Protein AF-A0A7T4YCF2-F1 (afdb_monomer_lite)

pLDDT: mean 72.63, std 17.34, range [29.17, 92.94]

Radius of gyration: 25.65 Å; chains: 1; bounding box: 53×77×87 Å

Foldseek 3Di:
DDDDDDDDDDDPPPPPPPQFDPVLVVLLVCCLQQVLQLDDLVPDPPPPDPVCSPVVVDPSVVSVVSCVVVCVNPDVVLSVLLSVLSRDPPHDVLSCLSSDGPLRNLLQLLLLLVLQCLVQLPFQCVVVVVVDDDPVCVVCVVVGRLRNVLLLVLVVVSPPCSNVCSNPPRDRDVVRDDDCVVCSVPVPCNNVNSSVNSVVVSVVVVVPDDPSDPDPPPDPPDDDD

Sequence (225 aa):
MVALAAPGRPHGLHASSHVPSLALARAVADFAQRPLAHQHPSWLPREWPLPLRKADRFGPAAAQVLAGPLALGGDEPARARLLQALLDGRGDPLARLVLLDRSALRLLAVWCGMAVHKPGFASERSRLAQQLDGRLGALAQPLIGTVPYRLRRAARRFDPQAVAFILKRVPDLPDLPMNLDPIRARPSSAARVMAERGYRLLCGLVQTLPPAASGTAQGDAHPRC

Structure (mmCIF, N/CA/C/O backbone):
data_AF-A0A7T4YCF2-F1
#
_entry.id   AF-A0A7T4YCF2-F1
#
loop_
_atom_site.group_PDB
_atom_site.id
_atom_site.type_symbol
_atom_site.label_atom_id
_atom_site.label_alt_id
_atom_site.label_comp_id
_atom_site.label_asym_id
_atom_site.label_entity_id
_atom_site.label_seq_id
_atom_site.pdbx_PDB_ins_code
_atom_site.Cartn_x
_atom_site.Cartn_y
_atom_site.Cartn_z
_atom_site.occupancy
_atom_site.B_iso_or_equiv
_atom_site.auth_seq_id
_atom_site.auth_comp_id
_atom_site.auth_asym_id
_atom_site.auth_atom_id
_atom_site.pdbx_PDB_model_num
ATOM 1 N N . MET A 1 1 ? 31.507 55.014 29.263 1.00 36.75 1 MET A N 1
ATOM 2 C CA . MET A 1 1 ? 30.089 54.743 28.948 1.00 36.75 1 MET A CA 1
ATOM 3 C C . MET A 1 1 ? 29.996 53.292 28.487 1.00 36.75 1 MET A C 1
ATOM 5 O O . MET A 1 1 ? 30.238 53.008 27.325 1.00 36.75 1 MET A O 1
ATOM 9 N N . VAL A 1 2 ? 29.810 52.370 29.434 1.00 30.61 2 VAL A N 1
ATOM 10 C CA . VAL A 1 2 ? 29.789 50.914 29.209 1.00 30.61 2 VAL A CA 1
ATOM 11 C C . VAL A 1 2 ? 28.384 50.446 29.569 1.00 30.61 2 VAL A C 1
ATOM 13 O O . VAL A 1 2 ? 27.961 50.633 30.707 1.00 30.61 2 VAL A O 1
ATOM 16 N N . ALA A 1 3 ? 27.646 49.910 28.597 1.00 32.81 3 ALA A N 1
ATOM 17 C CA . ALA A 1 3 ? 26.313 49.360 28.810 1.00 32.81 3 ALA A CA 1
ATOM 18 C C . ALA A 1 3 ? 26.420 47.849 29.051 1.00 32.81 3 ALA A C 1
ATOM 20 O O . ALA A 1 3 ? 26.926 47.106 28.212 1.00 32.81 3 ALA A O 1
ATOM 21 N N . LEU A 1 4 ? 25.959 47.422 30.226 1.00 34.47 4 LEU A N 1
ATOM 22 C CA . LEU A 1 4 ? 25.853 46.031 30.650 1.00 34.47 4 LEU A CA 1
ATOM 23 C C . LEU A 1 4 ? 24.728 45.342 29.855 1.00 34.47 4 LEU A C 1
ATOM 25 O O . LEU A 1 4 ? 23.578 45.777 29.905 1.00 34.47 4 LEU A O 1
ATOM 29 N N . ALA A 1 5 ? 25.048 44.264 29.141 1.00 34.94 5 ALA A N 1
ATOM 30 C CA . ALA A 1 5 ? 24.060 43.401 28.505 1.00 34.94 5 ALA A CA 1
ATOM 31 C C . ALA A 1 5 ? 23.403 42.493 29.559 1.00 34.94 5 ALA A C 1
ATOM 33 O O . ALA A 1 5 ? 24.081 41.718 30.233 1.00 34.94 5 ALA A O 1
ATOM 34 N N . ALA A 1 6 ? 22.080 42.580 29.695 1.00 36.00 6 ALA A N 1
ATOM 35 C CA . ALA A 1 6 ? 21.295 41.624 30.468 1.00 36.00 6 ALA A CA 1
ATOM 36 C C . ALA A 1 6 ? 21.101 40.330 29.648 1.00 36.00 6 ALA A C 1
ATOM 38 O O . ALA A 1 6 ? 20.706 40.417 28.482 1.00 36.00 6 ALA A O 1
ATOM 39 N N . PRO A 1 7 ? 21.336 39.130 30.210 1.00 43.22 7 PRO A N 1
ATOM 40 C CA . PRO A 1 7 ? 21.029 37.886 29.518 1.00 43.22 7 PRO A CA 1
ATOM 41 C C . PRO A 1 7 ? 19.509 37.683 29.450 1.00 43.22 7 PRO A C 1
ATOM 43 O O . PRO A 1 7 ? 18.815 37.621 30.467 1.00 43.22 7 PRO A O 1
ATOM 46 N N . GLY A 1 8 ? 18.998 37.598 28.221 1.00 36.81 8 GLY A N 1
ATOM 47 C CA . GLY A 1 8 ? 17.606 37.282 27.925 1.00 36.81 8 GLY A CA 1
ATOM 48 C C . GLY A 1 8 ? 17.194 35.939 28.529 1.00 36.81 8 GLY A C 1
ATOM 49 O O . GLY A 1 8 ? 17.913 34.945 28.441 1.00 36.81 8 GLY A O 1
ATOM 50 N N . ARG A 1 9 ? 16.018 35.930 29.160 1.00 36.56 9 ARG A N 1
ATOM 51 C CA . ARG A 1 9 ? 15.354 34.729 29.679 1.00 36.56 9 ARG A CA 1
ATOM 52 C C . ARG A 1 9 ? 15.175 33.686 28.564 1.00 36.56 9 ARG A C 1
ATOM 54 O O . ARG A 1 9 ? 14.845 34.071 27.442 1.00 36.56 9 ARG A O 1
ATOM 61 N N . PRO A 1 10 ? 15.308 32.381 28.859 1.00 43.59 10 PRO A N 1
ATOM 62 C CA . PRO A 1 10 ? 15.037 31.336 27.882 1.00 43.59 10 PRO A CA 1
ATOM 63 C C . PRO A 1 10 ? 13.558 31.373 27.489 1.00 43.59 10 PRO A C 1
ATOM 65 O O . PRO A 1 10 ? 12.672 31.330 28.346 1.00 43.59 10 PRO A O 1
ATOM 68 N N . HIS A 1 11 ? 13.294 31.468 26.186 1.00 38.78 11 HIS A N 1
ATOM 69 C CA . HIS A 1 11 ? 11.962 31.286 25.629 1.00 38.78 11 HIS A CA 1
ATOM 70 C C . HIS A 1 11 ? 11.449 29.905 26.037 1.00 38.78 11 HIS A C 1
ATOM 72 O O . HIS A 1 11 ? 11.982 28.880 25.613 1.00 38.78 11 HIS A O 1
ATOM 78 N N . GLY A 1 12 ? 10.425 29.892 26.891 1.00 37.69 12 GLY A N 1
ATOM 79 C CA . GLY A 1 12 ? 9.673 28.689 27.191 1.00 37.69 12 GLY A CA 1
ATOM 80 C C . GLY A 1 12 ? 9.183 28.083 25.882 1.00 37.69 12 GLY A C 1
ATOM 81 O O . GLY A 1 12 ? 8.486 28.735 25.105 1.00 37.69 12 GLY A O 1
ATOM 82 N N . LEU A 1 13 ? 9.578 26.837 25.639 1.00 38.78 13 LEU A N 1
ATOM 83 C CA . LEU A 1 13 ? 8.962 25.971 24.649 1.00 38.78 13 LEU A CA 1
ATOM 84 C C . LEU A 1 13 ? 7.489 25.840 25.039 1.00 38.78 13 LEU A C 1
ATOM 86 O O . LEU A 1 13 ? 7.125 25.004 25.864 1.00 38.78 13 LEU A O 1
ATOM 90 N N . HIS A 1 14 ? 6.634 26.697 24.483 1.00 39.62 14 HIS A N 1
ATOM 91 C CA . HIS A 1 14 ? 5.204 26.457 24.493 1.00 39.62 14 HIS A CA 1
ATOM 92 C C . HIS A 1 14 ? 4.986 25.144 23.748 1.00 39.62 14 HIS A C 1
ATOM 94 O O . HIS A 1 14 ? 5.031 25.103 22.518 1.00 39.62 14 HIS A O 1
ATOM 100 N N . ALA A 1 15 ? 4.797 24.063 24.507 1.00 44.00 15 ALA A N 1
ATOM 101 C CA . ALA A 1 15 ? 4.286 22.804 24.005 1.00 44.00 15 ALA A CA 1
ATOM 102 C C . ALA A 1 15 ? 2.932 23.108 23.365 1.00 44.00 15 ALA A C 1
ATOM 104 O O . ALA A 1 15 ? 1.912 23.218 24.044 1.00 44.00 15 ALA A O 1
ATOM 105 N N . SER A 1 16 ? 2.944 23.347 22.058 1.00 47.97 16 SER A N 1
ATOM 106 C CA . SER A 1 16 ? 1.742 23.616 21.292 1.00 47.97 16 SER A CA 1
ATOM 107 C C . SER A 1 16 ? 0.891 22.360 21.414 1.00 47.97 16 SER A C 1
ATOM 109 O O . SER A 1 16 ? 1.311 21.278 20.996 1.00 47.97 16 SER A O 1
ATOM 111 N N . SER A 1 17 ? -0.275 22.476 22.041 1.00 51.06 17 SER A N 1
ATOM 112 C CA . SER A 1 17 ? -1.307 21.451 21.998 1.00 51.06 17 SER A CA 1
ATOM 113 C C . SER A 1 17 ? -1.756 21.336 20.544 1.00 51.06 17 SER A C 1
ATOM 115 O O . SER A 1 17 ? -2.644 22.046 20.082 1.00 51.06 17 SER A O 1
ATOM 117 N N . HIS A 1 18 ? -1.068 20.498 19.771 1.00 64.38 18 HIS A N 1
ATOM 118 C CA . HIS A 1 18 ? -1.409 20.292 18.376 1.00 64.38 18 HIS A CA 1
ATOM 119 C C . HIS A 1 18 ? -2.723 19.514 18.334 1.00 64.38 18 HIS A C 1
ATOM 121 O O . HIS A 1 18 ? -2.739 18.287 18.421 1.00 64.38 18 HIS A O 1
ATOM 127 N N . VAL A 1 19 ? -3.839 20.230 18.219 1.00 70.00 19 VAL A N 1
ATOM 128 C CA . VAL A 1 19 ? -5.142 19.617 17.964 1.00 70.00 19 VAL A CA 1
ATOM 129 C C . VAL A 1 19 ? -5.024 18.838 16.646 1.00 70.00 19 VAL A C 1
ATOM 131 O O . VAL A 1 19 ? -4.576 19.406 15.644 1.00 70.00 19 VAL A O 1
ATOM 134 N N . PRO A 1 20 ? -5.331 17.529 16.618 1.00 76.62 20 PRO A N 1
ATOM 135 C CA . PRO A 1 20 ? -5.254 16.752 15.388 1.00 76.62 20 PRO A CA 1
ATOM 136 C C . PRO A 1 20 ? -6.246 17.309 14.364 1.00 76.62 20 PRO A C 1
ATOM 138 O O . PRO A 1 20 ? -7.310 17.819 14.718 1.00 76.62 20 PRO A O 1
ATOM 141 N N . SER A 1 21 ? -5.919 17.203 13.074 1.00 85.75 21 SER A N 1
ATOM 142 C CA . SER A 1 21 ? -6.862 17.609 12.033 1.00 85.75 21 SER A CA 1
ATOM 143 C C . SER A 1 21 ? -8.152 16.788 12.139 1.00 85.75 21 SER A C 1
ATOM 145 O O . SER A 1 21 ? -8.128 15.610 12.501 1.00 85.75 21 SER A O 1
ATOM 147 N N . LEU A 1 22 ? -9.292 17.382 11.776 1.00 88.38 22 LEU A N 1
ATOM 148 C CA . LEU A 1 22 ? -10.580 16.681 11.797 1.00 88.38 22 LEU A CA 1
ATOM 149 C C . LEU A 1 22 ? -10.557 15.401 10.945 1.00 88.38 22 LEU A C 1
ATOM 151 O O . LEU A 1 22 ? -11.176 14.403 11.305 1.00 88.38 22 LEU A O 1
ATOM 155 N N . ALA A 1 23 ? -9.824 15.416 9.828 1.00 87.19 23 ALA A N 1
ATOM 156 C CA . ALA A 1 23 ? -9.639 14.245 8.978 1.00 87.19 23 ALA A CA 1
ATOM 157 C C . ALA A 1 23 ? -8.897 13.115 9.712 1.00 87.19 23 ALA A C 1
ATOM 159 O O . ALA A 1 23 ? -9.335 11.968 9.658 1.00 87.19 23 ALA A O 1
ATOM 160 N N . LEU A 1 24 ? -7.825 13.441 10.445 1.00 86.88 24 LEU A N 1
ATOM 161 C CA . LEU A 1 24 ? -7.086 12.467 11.248 1.00 86.88 24 LEU A CA 1
ATOM 162 C C . LEU A 1 24 ? -7.949 11.921 12.390 1.00 86.88 24 LEU A C 1
ATOM 164 O O . LEU A 1 24 ? -8.024 10.709 12.567 1.00 86.88 24 LEU A O 1
ATOM 168 N N . ALA A 1 25 ? -8.645 12.794 13.122 1.00 88.19 25 ALA A N 1
ATOM 169 C CA . ALA A 1 25 ? -9.531 12.382 14.209 1.00 88.19 25 ALA A CA 1
ATOM 170 C C . ALA A 1 25 ? -10.635 11.430 13.716 1.00 88.19 25 ALA A C 1
ATOM 172 O O . ALA A 1 25 ? -10.900 10.410 14.350 1.00 88.19 25 ALA A O 1
ATOM 173 N N . ARG A 1 26 ? -11.229 11.717 12.549 1.00 88.81 26 ARG A N 1
ATOM 174 C CA . ARG A 1 26 ? -12.212 10.834 11.903 1.00 88.81 26 ARG A CA 1
ATOM 175 C C . ARG A 1 26 ? -11.612 9.484 11.516 1.00 88.81 26 ARG A C 1
ATOM 177 O O . ARG A 1 26 ? -12.244 8.470 11.780 1.00 88.81 26 ARG A O 1
ATOM 184 N N . ALA A 1 27 ? -10.411 9.458 10.939 1.00 87.50 27 ALA A N 1
ATOM 185 C CA . ALA A 1 27 ? -9.746 8.208 10.569 1.00 87.50 27 ALA A CA 1
ATOM 186 C C . ALA A 1 27 ? -9.420 7.337 11.796 1.00 87.50 27 ALA A C 1
ATOM 188 O O . ALA A 1 27 ? -9.640 6.129 11.771 1.00 87.50 27 ALA A O 1
ATOM 189 N N . VAL A 1 28 ? -8.955 7.945 12.894 1.00 88.56 28 VAL A N 1
ATOM 190 C CA . VAL A 1 28 ? -8.678 7.226 14.151 1.00 88.56 28 VAL A CA 1
ATOM 191 C C . VAL A 1 28 ? -9.963 6.698 14.788 1.00 88.56 28 VAL A C 1
ATOM 193 O O . VAL A 1 28 ? -10.002 5.544 15.214 1.00 88.56 28 VAL A O 1
ATOM 196 N N . ALA A 1 29 ? -11.023 7.510 14.831 1.00 86.94 29 ALA A N 1
ATOM 197 C CA . ALA A 1 29 ? -12.322 7.072 15.336 1.00 86.94 29 ALA A CA 1
ATOM 198 C C . ALA A 1 29 ? -12.882 5.910 14.504 1.00 86.94 29 ALA A C 1
ATOM 200 O O . ALA A 1 29 ? -13.400 4.943 15.060 1.00 86.94 29 ALA A O 1
ATOM 201 N N . ASP A 1 30 ? -12.723 5.974 13.183 1.00 85.31 30 ASP A N 1
ATOM 202 C CA . ASP A 1 30 ? -13.154 4.911 12.285 1.00 85.31 30 ASP A CA 1
ATOM 203 C C . ASP A 1 30 ? -12.397 3.599 12.516 1.00 85.31 30 ASP A C 1
ATOM 205 O O . ASP A 1 30 ? -13.004 2.533 12.637 1.00 85.31 30 ASP A O 1
ATOM 209 N N . PHE A 1 31 ? -11.071 3.686 12.637 1.00 82.06 31 PHE A N 1
ATOM 210 C CA . PHE A 1 31 ? -10.219 2.549 12.966 1.00 82.06 31 PHE A CA 1
ATOM 211 C C . PHE A 1 31 ? -10.615 1.906 14.303 1.00 82.06 31 PHE A C 1
ATOM 213 O O . PHE A 1 31 ? -10.737 0.683 14.384 1.00 82.06 31 PHE A O 1
ATOM 220 N N . ALA A 1 32 ? -10.890 2.722 15.328 1.00 80.62 32 ALA A N 1
ATOM 221 C CA . ALA A 1 32 ? -11.320 2.245 16.641 1.00 80.62 32 ALA A CA 1
ATOM 222 C C . ALA A 1 32 ? -12.673 1.515 16.598 1.00 80.62 32 ALA A C 1
ATOM 224 O O . ALA A 1 32 ? -12.869 0.528 17.306 1.00 80.62 32 ALA A O 1
ATOM 225 N N . GLN A 1 33 ? -13.610 1.992 15.775 1.00 78.19 33 GLN A N 1
ATOM 226 C CA . GLN A 1 33 ? -14.967 1.446 15.696 1.00 78.19 33 GLN A CA 1
ATOM 227 C C . GLN A 1 33 ? -15.078 0.232 14.766 1.00 78.19 33 GLN A C 1
ATOM 229 O O . GLN A 1 33 ? -15.953 -0.615 14.964 1.00 78.19 33 GLN A O 1
ATOM 234 N N . ARG A 1 34 ? -14.230 0.147 13.733 1.00 76.38 34 ARG A N 1
ATOM 235 C CA . ARG A 1 34 ? -14.323 -0.864 12.666 1.00 76.38 34 ARG A CA 1
ATOM 236 C C . ARG A 1 34 ? -12.971 -1.536 12.382 1.00 76.38 34 ARG A C 1
ATOM 238 O O . ARG A 1 34 ? -12.532 -1.542 11.232 1.00 76.38 34 ARG A O 1
ATOM 245 N N . PRO A 1 35 ? -12.317 -2.173 13.373 1.00 72.38 35 PRO A N 1
ATOM 246 C CA . PRO A 1 35 ? -10.966 -2.723 13.206 1.00 72.38 35 PRO A CA 1
ATOM 247 C C . PRO A 1 35 ? -10.869 -3.780 12.094 1.00 72.38 35 PRO A C 1
ATOM 249 O O . PRO A 1 35 ? -9.852 -3.882 11.411 1.00 72.38 35 PRO A O 1
ATOM 252 N N . LEU A 1 36 ? -11.945 -4.536 11.851 1.00 73.38 36 LEU A N 1
ATOM 253 C CA . LEU A 1 36 ? -11.979 -5.546 10.792 1.00 73.38 36 LEU A CA 1
ATOM 254 C C . LEU A 1 36 ? -12.003 -4.972 9.373 1.00 73.38 36 LEU A C 1
ATOM 256 O O . LEU A 1 36 ? -11.517 -5.636 8.460 1.00 73.38 36 LEU A O 1
ATOM 260 N N . ALA A 1 37 ? -12.536 -3.762 9.180 1.00 74.25 37 ALA A N 1
ATOM 261 C CA . ALA A 1 37 ? -12.552 -3.111 7.867 1.00 74.25 37 ALA A CA 1
ATOM 262 C C . ALA A 1 37 ? -11.127 -2.768 7.392 1.00 74.25 37 ALA A C 1
ATOM 264 O O . ALA A 1 37 ? -10.847 -2.700 6.194 1.00 74.25 37 ALA A O 1
ATOM 265 N N . HIS A 1 38 ? -10.209 -2.604 8.346 1.00 70.94 38 HIS A N 1
ATOM 266 C CA . HIS A 1 38 ? -8.805 -2.277 8.108 1.00 70.94 38 HIS A CA 1
ATOM 267 C C . HIS A 1 38 ? -7.903 -3.523 8.062 1.00 70.94 38 HIS A C 1
ATOM 269 O O . HIS A 1 38 ? -6.721 -3.428 7.733 1.00 70.94 38 HIS A O 1
ATOM 275 N N . GLN A 1 39 ? -8.438 -4.720 8.337 1.00 72.06 39 GLN A N 1
ATOM 276 C CA . GLN A 1 39 ? -7.656 -5.955 8.368 1.00 72.06 39 GLN A CA 1
ATOM 277 C C . GLN A 1 39 ? -7.547 -6.609 6.982 1.00 72.06 39 GLN A C 1
ATOM 279 O O . GLN A 1 39 ? -8.536 -6.854 6.287 1.00 72.06 39 GLN A O 1
ATOM 284 N N . HIS A 1 40 ? -6.329 -6.976 6.570 1.00 69.31 40 HIS A N 1
ATOM 285 C CA . HIS A 1 40 ? -6.147 -7.711 5.321 1.00 69.31 40 HIS A CA 1
ATOM 286 C C . HIS A 1 40 ? -6.541 -9.199 5.480 1.00 69.31 40 HIS A C 1
ATOM 288 O O . HIS A 1 40 ? -6.060 -9.856 6.402 1.00 69.31 40 HIS A O 1
ATOM 294 N N . PRO A 1 41 ? -7.309 -9.809 4.549 1.00 68.00 41 PRO A N 1
ATOM 295 C CA . PRO A 1 41 ? -7.762 -11.204 4.676 1.00 68.00 41 PRO A CA 1
ATOM 296 C C . PRO A 1 41 ? -6.660 -12.272 4.747 1.00 68.00 41 PRO A C 1
ATOM 298 O O . PRO A 1 41 ? -6.938 -13.416 5.109 1.00 68.00 41 PRO A O 1
ATOM 301 N N . SER A 1 42 ? -5.427 -11.932 4.354 1.00 64.25 42 SER A N 1
ATOM 302 C CA . SER A 1 42 ? -4.261 -12.821 4.466 1.00 64.25 42 SER A CA 1
ATOM 303 C C . SER A 1 42 ? -3.602 -12.793 5.846 1.00 64.25 42 SER A C 1
ATOM 305 O O . SER A 1 42 ? -2.696 -13.582 6.076 1.00 64.25 42 SER A O 1
ATOM 307 N N . TRP A 1 43 ? -4.002 -11.868 6.722 1.00 67.25 43 TRP A N 1
ATOM 308 C CA . TRP A 1 43 ? -3.543 -11.792 8.114 1.00 67.25 43 TRP A CA 1
ATOM 309 C C . TRP A 1 43 ? -4.466 -12.554 9.067 1.00 67.25 43 TRP A C 1
ATOM 311 O O . TRP A 1 43 ? -4.141 -12.722 10.235 1.00 67.25 43 TRP A O 1
ATOM 321 N N . LEU A 1 44 ? -5.607 -13.031 8.565 1.00 75.50 44 LEU A N 1
ATOM 322 C CA . LEU A 1 44 ? -6.465 -13.947 9.299 1.00 75.50 44 LEU A CA 1
ATOM 323 C C . LEU A 1 44 ? -5.801 -15.328 9.382 1.00 75.50 44 LEU A C 1
ATOM 325 O O . LEU A 1 44 ? -5.202 -15.754 8.381 1.00 75.50 44 LEU A O 1
ATOM 329 N N . PRO A 1 45 ? -5.965 -16.050 10.508 1.00 78.44 45 PRO A N 1
ATOM 330 C CA . PRO A 1 45 ? -5.468 -17.413 10.660 1.00 78.44 45 PRO A CA 1
ATOM 331 C C . PRO A 1 45 ? -5.859 -18.303 9.478 1.00 78.44 45 PRO A C 1
ATOM 333 O O . PRO A 1 45 ? -6.878 -18.080 8.810 1.00 78.44 45 PRO A O 1
ATOM 336 N N . ARG A 1 46 ? -5.047 -19.311 9.162 1.00 78.69 46 ARG A N 1
ATOM 337 C CA . ARG A 1 46 ? -5.263 -20.147 7.967 1.00 78.69 46 ARG A CA 1
ATOM 338 C C . ARG A 1 46 ? -6.584 -20.921 8.054 1.00 78.69 46 ARG A C 1
ATOM 340 O O . ARG A 1 46 ? -7.271 -21.078 7.049 1.00 78.69 46 ARG A O 1
ATOM 347 N N . GLU A 1 47 ? -6.956 -21.305 9.261 1.00 83.56 47 GLU A N 1
ATOM 348 C CA . GLU A 1 47 ? -8.186 -21.972 9.669 1.00 83.56 47 GLU A CA 1
ATOM 349 C C . GLU A 1 47 ? -9.412 -21.044 9.716 1.00 83.56 47 GLU A C 1
ATOM 351 O O . GLU A 1 47 ? -10.537 -21.526 9.837 1.00 83.56 47 GLU A O 1
ATOM 356 N N . TRP A 1 48 ? -9.235 -19.723 9.572 1.00 81.38 48 TRP A N 1
ATOM 357 C CA . TRP A 1 48 ? -10.352 -18.782 9.644 1.00 81.38 48 TRP A CA 1
ATOM 358 C C . TRP A 1 48 ? -11.382 -19.044 8.529 1.00 81.38 48 TRP A C 1
ATOM 360 O O . TRP A 1 48 ? -10.995 -19.043 7.344 1.00 81.38 48 TRP A O 1
ATOM 370 N N . PRO A 1 49 ? -12.683 -19.208 8.857 1.00 84.19 49 PRO A N 1
ATOM 371 C CA . PRO A 1 49 ? -13.700 -19.600 7.887 1.00 84.19 49 PRO A CA 1
ATOM 372 C C . PRO A 1 49 ? -13.782 -18.638 6.700 1.00 84.19 49 PRO A C 1
ATOM 374 O O . PRO A 1 49 ? -13.957 -17.430 6.869 1.00 84.19 49 PRO A O 1
ATOM 377 N N . LEU A 1 50 ? -13.707 -19.175 5.476 1.00 81.38 50 LEU A N 1
ATOM 378 C CA . LEU A 1 50 ? -13.758 -18.385 4.236 1.00 81.38 50 LEU A CA 1
ATOM 379 C C . LEU A 1 50 ? -14.954 -17.412 4.172 1.00 81.38 50 LEU A C 1
ATOM 381 O O . LEU A 1 50 ? -14.732 -16.256 3.797 1.00 81.38 50 LEU A O 1
ATOM 385 N N . PRO A 1 51 ? -16.188 -17.793 4.575 1.00 80.94 51 PRO A N 1
ATOM 386 C CA . PRO A 1 51 ? -17.326 -16.874 4.555 1.00 80.94 51 PRO A CA 1
ATOM 387 C C . PRO A 1 51 ? -17.174 -15.676 5.501 1.00 80.94 51 PRO A C 1
ATOM 389 O O . PRO A 1 51 ? -17.777 -14.634 5.236 1.00 80.94 51 PRO A O 1
ATOM 392 N N . LEU A 1 52 ? -16.372 -15.827 6.564 1.00 77.50 52 LEU A N 1
ATOM 393 C CA . LEU A 1 52 ? -16.119 -14.827 7.606 1.00 77.50 52 LEU A CA 1
ATOM 394 C C . LEU A 1 52 ? -14.884 -13.955 7.323 1.00 77.50 52 LEU A C 1
ATOM 396 O O . LEU A 1 52 ? -14.637 -12.999 8.049 1.00 77.50 52 LEU A O 1
ATOM 400 N N . ARG A 1 53 ? -14.107 -14.238 6.265 1.00 77.94 53 ARG A N 1
ATOM 401 C CA . ARG A 1 53 ? -12.922 -13.434 5.889 1.00 77.94 53 ARG A CA 1
ATOM 402 C C . ARG A 1 53 ? -13.253 -12.076 5.267 1.00 77.94 53 ARG A C 1
ATOM 404 O O . ARG A 1 53 ? -12.367 -11.241 5.118 1.00 77.94 53 ARG A O 1
ATOM 411 N N . LYS A 1 54 ? -14.501 -11.867 4.843 1.00 74.75 54 LYS A N 1
ATOM 412 C CA . LYS A 1 54 ? -14.989 -10.594 4.296 1.00 74.75 54 LYS A CA 1
ATOM 413 C C . LYS A 1 54 ? -15.847 -9.901 5.347 1.00 74.75 54 LYS A C 1
ATOM 415 O O . LYS A 1 54 ? -17.063 -9.939 5.226 1.00 74.75 54 LYS A O 1
ATOM 420 N N . ALA A 1 55 ? -15.231 -9.327 6.377 1.00 67.19 55 ALA A N 1
ATOM 421 C CA . ALA A 1 55 ? -15.960 -8.732 7.498 1.00 67.19 55 ALA A CA 1
ATOM 422 C C . ALA A 1 55 ? -16.965 -7.648 7.065 1.00 67.19 55 ALA A C 1
ATOM 424 O O . ALA A 1 55 ? -18.054 -7.587 7.620 1.00 67.19 55 ALA A O 1
ATOM 425 N N . ASP A 1 56 ? -16.655 -6.896 6.003 1.00 69.06 56 ASP A N 1
ATOM 426 C CA . ASP A 1 56 ? -17.494 -5.819 5.448 1.00 69.06 56 ASP A CA 1
ATOM 427 C C . ASP A 1 56 ? -18.896 -6.264 5.006 1.00 69.06 56 ASP A C 1
ATOM 429 O O . ASP A 1 56 ? -19.797 -5.441 4.861 1.00 69.06 56 ASP A O 1
ATOM 433 N N . ARG A 1 57 ? -19.104 -7.567 4.763 1.00 75.00 57 ARG A N 1
ATOM 434 C CA . ARG A 1 57 ? -20.435 -8.097 4.418 1.00 75.00 57 ARG A CA 1
ATOM 435 C C . ARG A 1 57 ? -21.379 -8.129 5.617 1.00 75.00 57 ARG A C 1
ATOM 437 O O . ARG A 1 57 ? -22.576 -8.343 5.445 1.00 75.00 57 ARG A O 1
ATOM 444 N N . PHE A 1 58 ? -20.821 -8.048 6.817 1.00 70.38 58 PHE A N 1
ATOM 445 C CA . PHE A 1 58 ? -21.552 -8.110 8.060 1.00 70.38 58 PHE A CA 1
ATOM 446 C C . PHE A 1 58 ? -21.669 -6.688 8.606 1.00 70.38 58 PHE A C 1
ATOM 448 O O . PHE A 1 58 ? -20.709 -5.922 8.588 1.00 70.38 58 PHE A O 1
ATOM 455 N N . GLY A 1 59 ? -22.863 -6.314 9.066 1.00 74.06 59 GLY A N 1
ATOM 456 C CA . GLY A 1 59 ? -23.080 -5.001 9.670 1.00 74.06 59 GLY A CA 1
ATOM 457 C C . GLY A 1 59 ? -22.187 -4.761 10.902 1.00 74.06 59 GLY A C 1
ATOM 458 O O . GLY A 1 59 ? -21.575 -5.697 11.427 1.00 74.06 59 GLY A O 1
ATOM 459 N N . PRO A 1 60 ? -22.147 -3.523 11.422 1.00 71.44 60 PRO A N 1
ATOM 460 C CA . PRO A 1 60 ? -21.231 -3.119 12.495 1.00 71.44 60 PRO A CA 1
ATOM 461 C C . PRO A 1 60 ? -21.328 -3.985 13.762 1.00 71.44 60 PRO A C 1
ATOM 463 O O . PRO A 1 60 ? -20.309 -4.267 14.387 1.00 71.44 60 PRO A O 1
ATOM 466 N N . ALA A 1 61 ? -22.521 -4.481 14.107 1.00 73.19 61 ALA A N 1
ATOM 467 C CA . ALA A 1 61 ? -22.714 -5.371 15.253 1.00 73.19 61 ALA A CA 1
ATOM 468 C C . ALA A 1 61 ? -21.977 -6.715 15.093 1.00 73.19 61 ALA A C 1
ATOM 470 O O . ALA A 1 61 ? -21.304 -7.186 16.005 1.00 73.19 61 ALA A O 1
ATOM 471 N N . ALA A 1 62 ? -22.050 -7.321 13.909 1.00 72.94 62 ALA A N 1
ATOM 472 C CA . ALA A 1 62 ? -21.383 -8.587 13.631 1.00 72.94 62 ALA A CA 1
ATOM 473 C C . ALA A 1 62 ? -19.861 -8.418 13.480 1.00 72.94 62 ALA A C 1
ATOM 475 O O . ALA A 1 62 ? -19.106 -9.323 13.832 1.00 72.94 62 ALA A O 1
ATOM 476 N N . ALA A 1 63 ? -19.395 -7.245 13.039 1.00 70.00 63 ALA A N 1
ATOM 477 C CA . ALA A 1 63 ? -17.973 -6.923 13.035 1.00 70.00 63 ALA A CA 1
ATOM 478 C C . ALA A 1 63 ? -17.376 -6.890 14.458 1.00 70.00 63 ALA A C 1
ATOM 480 O O . ALA A 1 63 ? -16.272 -7.386 14.666 1.00 70.00 63 ALA A O 1
ATOM 481 N N . GLN A 1 64 ? -18.106 -6.383 15.458 1.00 70.69 64 GLN A N 1
ATOM 482 C CA . GLN A 1 64 ? -17.638 -6.410 16.853 1.00 70.69 64 GLN A CA 1
ATOM 483 C C . GLN A 1 64 ? -17.504 -7.841 17.389 1.00 70.69 64 GLN A C 1
ATOM 485 O O . GLN A 1 64 ? -16.494 -8.175 18.006 1.00 70.69 64 GLN A O 1
ATOM 490 N N . VAL A 1 65 ? -18.474 -8.709 17.087 1.00 75.62 65 VAL A N 1
ATOM 491 C CA . VAL A 1 65 ? -18.422 -10.130 17.474 1.00 75.62 65 VAL A CA 1
ATOM 492 C C . VAL A 1 65 ? -17.222 -10.834 16.834 1.00 75.62 65 VAL A C 1
ATOM 494 O O . VAL A 1 65 ? -16.511 -11.576 17.505 1.00 75.62 65 VAL A O 1
ATOM 497 N N . LEU A 1 66 ? -16.957 -10.574 15.551 1.00 75.44 66 LEU A N 1
ATOM 498 C CA . LEU A 1 66 ? -15.830 -11.169 14.825 1.00 75.44 66 LEU A CA 1
ATOM 499 C C . LEU A 1 66 ? -14.460 -10.625 15.273 1.00 75.44 66 LEU A C 1
ATOM 501 O O . LEU A 1 66 ? -13.454 -11.314 15.108 1.00 75.44 66 LEU A O 1
ATOM 505 N N . ALA A 1 67 ? -14.401 -9.422 15.853 1.00 72.69 67 ALA A N 1
ATOM 506 C CA . ALA A 1 67 ? -13.162 -8.833 16.364 1.00 72.69 67 ALA A CA 1
ATOM 507 C C . ALA A 1 67 ? -12.667 -9.506 17.658 1.00 72.69 67 ALA A C 1
ATOM 509 O O . ALA A 1 67 ? -11.459 -9.535 17.904 1.00 72.69 67 ALA A O 1
ATOM 510 N N . GLY A 1 68 ? -13.579 -10.075 18.457 1.00 74.00 68 GLY A N 1
ATOM 511 C CA . GLY A 1 68 ? -13.270 -10.740 19.728 1.00 74.00 68 GLY A CA 1
ATOM 512 C C . GLY A 1 68 ? -12.314 -11.935 19.587 1.00 74.00 68 GLY A C 1
ATOM 513 O O . GLY A 1 68 ? -11.232 -11.899 20.171 1.00 74.00 68 GLY A O 1
ATOM 514 N N . PRO A 1 69 ? -12.636 -12.965 18.776 1.00 72.19 69 PRO A N 1
ATOM 515 C CA . PRO A 1 69 ? -11.777 -14.141 18.601 1.00 72.19 69 PRO A CA 1
ATOM 516 C C . PRO A 1 69 ? -10.417 -13.844 17.958 1.00 72.19 69 PRO A C 1
ATOM 518 O O . PRO A 1 69 ? -9.483 -14.622 18.109 1.00 72.19 69 PRO A O 1
ATOM 521 N N . LEU A 1 70 ? -10.293 -12.724 17.239 1.00 69.81 70 LEU A N 1
ATOM 522 C CA . LEU A 1 70 ? -9.032 -12.272 16.642 1.00 69.81 70 LEU A CA 1
ATOM 523 C C . LEU A 1 70 ? -8.180 -11.445 17.615 1.00 69.81 70 LEU A C 1
ATOM 525 O O . LEU A 1 70 ? -7.150 -10.911 17.207 1.00 69.81 70 LEU A O 1
ATOM 529 N N . ALA A 1 71 ? -8.630 -11.298 18.868 1.00 68.69 71 ALA A N 1
ATOM 530 C CA . ALA A 1 71 ? -8.022 -10.444 19.885 1.00 68.69 71 ALA A CA 1
ATOM 531 C C . ALA A 1 71 ? -7.785 -8.995 19.409 1.00 68.69 71 ALA A C 1
ATOM 533 O O . ALA A 1 71 ? -6.965 -8.273 19.973 1.00 68.69 71 ALA A O 1
ATOM 534 N N . LEU A 1 72 ? -8.533 -8.533 18.396 1.00 65.81 72 LEU A N 1
ATOM 535 C CA . LEU A 1 72 ? -8.393 -7.185 17.831 1.00 65.81 72 LEU A CA 1
ATOM 536 C C . LEU A 1 72 ? -8.926 -6.103 18.773 1.00 65.81 72 LEU A C 1
ATOM 538 O O . LEU A 1 72 ? -8.618 -4.929 18.593 1.00 65.81 72 LEU A O 1
ATOM 542 N N . GLY A 1 73 ? -9.723 -6.494 19.771 1.00 58.03 73 GLY A N 1
ATOM 543 C CA . GLY A 1 73 ? -10.164 -5.608 20.846 1.00 58.03 73 GLY A CA 1
ATOM 544 C C . GLY A 1 73 ? -9.039 -5.208 21.802 1.00 58.03 73 GLY A C 1
ATOM 545 O O . GLY A 1 73 ? -9.114 -4.115 22.360 1.00 58.03 73 GLY A O 1
ATOM 546 N N . GLY A 1 74 ? -7.997 -6.045 21.926 1.00 63.31 74 GLY A N 1
ATOM 547 C CA . GLY A 1 74 ? -6.868 -5.846 22.833 1.00 63.31 74 GLY A CA 1
ATOM 548 C C . GLY A 1 74 ? -7.260 -5.636 24.300 1.00 63.31 74 GLY A C 1
ATOM 549 O O . GLY A 1 74 ? -8.419 -5.735 24.691 1.00 63.31 74 GLY A O 1
ATOM 550 N N . ASP A 1 75 ? -6.254 -5.330 25.114 1.00 73.62 75 ASP A N 1
ATOM 551 C CA . ASP A 1 75 ? -6.426 -4.747 26.443 1.00 73.62 75 ASP A CA 1
ATOM 552 C C . ASP A 1 75 ? -6.875 -3.278 26.286 1.00 73.62 75 ASP A C 1
ATOM 554 O O . ASP A 1 75 ? -6.227 -2.505 25.574 1.00 73.62 75 ASP A O 1
ATOM 558 N N . GLU A 1 76 ? -7.991 -2.883 26.906 1.00 77.56 76 GLU A N 1
ATOM 559 C CA . GLU A 1 76 ? -8.606 -1.550 26.759 1.00 77.56 76 GLU A CA 1
ATOM 560 C C . GLU A 1 76 ? -7.603 -0.389 26.983 1.00 77.56 76 GLU A C 1
ATOM 562 O O . GLU A 1 76 ? -7.520 0.508 26.135 1.00 77.56 76 GLU A O 1
ATOM 567 N N . PRO A 1 77 ? -6.755 -0.395 28.034 1.00 79.69 77 PRO A N 1
ATOM 568 C CA . PRO A 1 77 ? -5.690 0.593 28.203 1.00 79.69 77 PRO A CA 1
ATOM 569 C C . PRO A 1 77 ? -4.570 0.506 27.156 1.00 79.69 77 PRO A C 1
ATOM 571 O O . PRO A 1 77 ? -3.944 1.527 26.862 1.00 79.69 77 PRO A O 1
ATOM 574 N N . ALA A 1 78 ? -4.279 -0.659 26.570 1.00 75.31 78 ALA A N 1
ATOM 575 C CA . ALA A 1 78 ? -3.351 -0.747 25.435 1.00 75.31 78 ALA A CA 1
ATOM 576 C C . ALA A 1 78 ? -3.956 -0.109 24.177 1.00 75.31 78 ALA A C 1
ATOM 578 O O . ALA A 1 78 ? -3.281 0.658 23.482 1.00 75.31 78 ALA A O 1
ATOM 579 N N . ARG A 1 79 ? -5.251 -0.341 23.932 1.00 77.31 79 ARG A N 1
ATOM 580 C CA . ARG A 1 79 ? -5.997 0.289 22.838 1.00 77.31 79 ARG A CA 1
ATOM 581 C C . ARG A 1 79 ? -6.042 1.806 22.996 1.00 77.31 79 ARG A C 1
ATOM 583 O O . ARG A 1 79 ? -5.725 2.518 22.047 1.00 77.31 79 ARG A O 1
ATOM 590 N N . ALA A 1 80 ? -6.355 2.310 24.188 1.00 82.06 80 ALA A N 1
ATOM 591 C CA . ALA A 1 80 ? -6.360 3.747 24.467 1.00 82.06 80 ALA A CA 1
ATOM 592 C C . ALA A 1 80 ? -4.987 4.393 24.203 1.00 82.06 80 ALA A C 1
ATOM 594 O O . ALA A 1 80 ? -4.911 5.441 23.560 1.00 82.06 80 ALA A O 1
ATOM 595 N N . ARG A 1 81 ? -3.892 3.736 24.618 1.00 82.50 81 ARG A N 1
ATOM 596 C CA . ARG A 1 81 ? -2.518 4.197 24.347 1.00 82.50 81 ARG A CA 1
ATOM 597 C C . ARG A 1 81 ? -2.196 4.232 22.854 1.00 82.50 81 ARG A C 1
ATOM 599 O O . ARG A 1 81 ? -1.619 5.214 22.392 1.00 82.50 81 ARG A O 1
ATOM 606 N N . LEU A 1 82 ? -2.598 3.212 22.093 1.00 79.75 82 LEU A N 1
ATOM 607 C CA . LEU A 1 82 ? -2.437 3.194 20.636 1.00 79.75 82 LEU A CA 1
ATOM 608 C C . LEU A 1 82 ? -3.206 4.345 19.971 1.00 79.75 82 LEU A C 1
ATOM 610 O O . LEU A 1 82 ? -2.634 5.077 19.168 1.00 79.75 82 LEU A O 1
ATOM 614 N N . LEU A 1 83 ? -4.483 4.532 20.317 1.00 85.31 83 LEU A N 1
ATOM 615 C CA . LEU A 1 83 ? -5.307 5.605 19.748 1.00 85.31 83 LEU A CA 1
ATOM 616 C C . LEU A 1 83 ? -4.724 6.987 20.069 1.00 85.31 83 LEU A C 1
ATOM 618 O O . LEU A 1 83 ? -4.648 7.841 19.185 1.00 85.31 83 LEU A O 1
ATOM 622 N N . GLN A 1 84 ? -4.239 7.184 21.297 1.00 84.75 84 GLN A N 1
ATOM 623 C CA . GLN A 1 84 ? -3.562 8.416 21.688 1.00 84.75 84 GLN A CA 1
ATOM 624 C C . GLN A 1 84 ? -2.265 8.632 20.897 1.00 84.75 84 GLN A C 1
ATOM 626 O O . GLN A 1 84 ? -2.020 9.743 20.429 1.00 84.75 84 GLN A O 1
ATOM 631 N N . ALA A 1 85 ? -1.460 7.585 20.694 1.00 82.31 85 ALA A N 1
ATOM 632 C CA . ALA A 1 85 ? -0.234 7.663 19.899 1.00 82.31 85 ALA A CA 1
ATOM 633 C C . ALA A 1 85 ? -0.511 7.992 18.420 1.00 82.31 85 ALA A C 1
ATOM 635 O O . ALA A 1 85 ? 0.244 8.740 17.804 1.00 82.31 85 ALA A O 1
ATOM 636 N N . LEU A 1 86 ? -1.612 7.487 17.853 1.00 85.88 86 LEU A N 1
ATOM 637 C CA . LEU A 1 86 ? -2.029 7.805 16.482 1.00 85.88 86 LEU A CA 1
ATOM 638 C C . LEU A 1 86 ? -2.474 9.269 16.333 1.00 85.88 86 LEU A C 1
ATOM 640 O O . LEU A 1 86 ? -2.218 9.884 15.290 1.00 85.88 86 LEU A O 1
ATOM 644 N N . LEU A 1 87 ? -3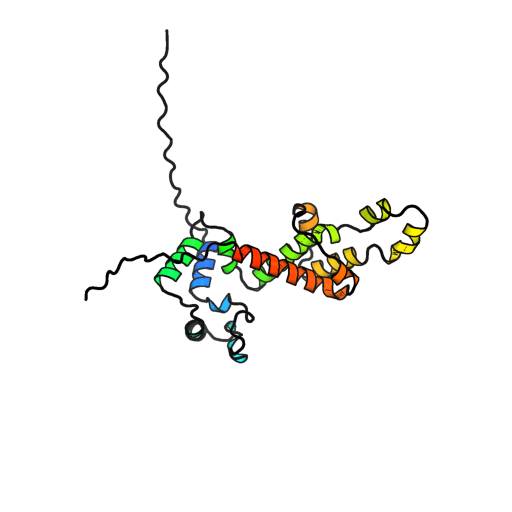.113 9.826 17.367 1.00 86.06 87 LEU A N 1
ATOM 645 C CA . LEU A 1 87 ? -3.546 11.226 17.420 1.00 86.06 87 LEU A CA 1
ATOM 646 C C . LEU A 1 87 ? -2.399 12.198 17.722 1.00 86.06 87 LEU A C 1
ATOM 648 O O . LEU A 1 87 ? -2.452 13.333 17.247 1.00 86.06 87 LEU A O 1
ATOM 652 N N . ASP A 1 88 ? -1.372 11.781 18.471 1.00 81.31 88 ASP A N 1
ATOM 653 C CA . ASP A 1 88 ? -0.244 12.655 18.803 1.00 81.31 88 ASP A CA 1
ATOM 654 C C . ASP A 1 88 ? 0.523 13.041 17.527 1.00 81.31 88 ASP A C 1
ATOM 656 O O . ASP A 1 88 ? 1.033 12.199 16.785 1.00 81.31 88 ASP A O 1
ATOM 660 N N . GLY A 1 89 ? 0.601 14.346 17.256 1.00 66.94 89 GLY A N 1
ATOM 661 C CA . GLY A 1 89 ? 1.352 14.928 16.143 1.00 66.94 89 GLY A CA 1
ATOM 662 C C . GLY A 1 89 ? 2.857 14.651 16.200 1.00 66.94 89 GLY A C 1
ATOM 663 O O . GLY A 1 89 ? 3.520 14.783 15.174 1.00 66.94 89 GLY A O 1
ATOM 664 N N . ARG A 1 90 ? 3.378 14.260 17.370 1.00 68.12 90 ARG A N 1
ATOM 665 C CA . ARG A 1 90 ? 4.794 13.931 17.600 1.00 68.12 90 ARG A CA 1
ATOM 666 C C . ARG A 1 90 ? 5.120 12.441 17.468 1.00 68.12 90 ARG A C 1
ATOM 668 O O . ARG A 1 90 ? 6.288 12.080 17.571 1.00 68.12 90 ARG A O 1
ATOM 675 N N . GLY A 1 91 ? 4.111 11.585 17.293 1.00 69.44 91 GLY A N 1
ATOM 676 C CA . GLY A 1 91 ? 4.308 10.151 17.084 1.00 69.44 91 GLY A CA 1
ATOM 677 C C . GLY A 1 91 ? 4.944 9.839 15.728 1.00 69.44 91 GLY A C 1
ATOM 678 O O . GLY A 1 91 ? 4.938 10.671 14.819 1.00 69.44 91 GLY A O 1
ATOM 679 N N . ASP A 1 92 ? 5.469 8.620 15.578 1.00 75.56 92 ASP A N 1
ATOM 680 C CA . ASP A 1 92 ? 6.015 8.164 14.300 1.00 75.56 92 ASP A CA 1
ATOM 681 C C . ASP A 1 92 ? 4.902 8.164 13.228 1.00 75.56 92 ASP A C 1
ATOM 683 O O . ASP A 1 92 ? 3.892 7.464 13.389 1.00 75.56 92 ASP A O 1
ATOM 687 N N . PRO A 1 93 ? 5.041 8.927 12.126 1.00 78.94 93 PRO A N 1
ATOM 688 C CA . PRO A 1 93 ? 4.036 8.966 11.066 1.00 78.94 93 PRO A CA 1
ATOM 689 C C . PRO A 1 93 ? 3.770 7.590 10.443 1.00 78.94 93 PRO A C 1
ATOM 691 O O . PRO A 1 93 ? 2.679 7.366 9.913 1.00 78.94 93 PRO A O 1
ATOM 694 N N . LEU A 1 94 ? 4.714 6.652 10.531 1.00 81.62 94 LEU A N 1
ATOM 695 C CA . LEU A 1 94 ? 4.565 5.292 10.018 1.00 81.62 94 LEU A CA 1
ATOM 696 C C . LEU A 1 94 ? 3.549 4.471 10.815 1.00 81.62 94 LEU A C 1
ATOM 698 O O . LEU A 1 94 ? 2.890 3.604 10.240 1.00 81.62 94 LEU A O 1
ATOM 702 N N . ALA A 1 95 ? 3.329 4.788 12.094 1.00 79.25 95 ALA A N 1
ATOM 703 C CA . ALA A 1 95 ? 2.272 4.155 12.883 1.00 79.25 95 ALA A CA 1
ATOM 704 C C . ALA A 1 95 ? 0.880 4.410 12.274 1.00 79.25 95 ALA A C 1
ATOM 706 O O . ALA A 1 95 ? -0.010 3.565 12.360 1.00 79.25 95 ALA A O 1
ATOM 707 N N . ARG A 1 96 ? 0.698 5.542 11.577 1.00 85.88 96 ARG A N 1
ATOM 708 C CA . ARG A 1 96 ? -0.569 5.911 10.923 1.00 85.88 96 ARG A CA 1
ATOM 709 C C . ARG A 1 96 ? -0.837 5.156 9.626 1.00 85.88 96 ARG A C 1
ATOM 711 O O . ARG A 1 96 ? -1.932 5.291 9.086 1.00 85.88 96 ARG A O 1
ATOM 718 N N . LEU A 1 97 ? 0.089 4.324 9.143 1.00 84.12 97 LEU A N 1
ATOM 719 C CA . LEU A 1 97 ? -0.182 3.429 8.012 1.00 84.12 97 LEU A CA 1
ATOM 720 C C . LEU A 1 97 ? -1.372 2.500 8.285 1.00 84.12 97 LEU A C 1
ATOM 722 O O . LEU A 1 97 ? -2.073 2.133 7.347 1.00 84.12 97 LEU A O 1
ATOM 726 N N . VAL A 1 98 ? -1.635 2.176 9.557 1.00 80.94 98 VAL A N 1
ATOM 727 C CA . VAL A 1 98 ? -2.794 1.373 9.979 1.00 80.94 98 VAL A CA 1
ATOM 728 C C . VAL A 1 98 ? -4.140 2.067 9.725 1.00 80.94 98 VAL A C 1
ATOM 730 O O . VAL A 1 98 ? -5.165 1.402 9.640 1.00 80.94 98 VAL A O 1
ATOM 733 N N . LEU A 1 99 ? -4.138 3.398 9.592 1.00 84.81 99 LEU A N 1
ATOM 734 C CA . LEU A 1 99 ? -5.332 4.201 9.314 1.00 84.81 99 LEU A CA 1
ATOM 735 C C . LEU A 1 99 ? -5.657 4.274 7.818 1.00 84.81 99 LEU A C 1
ATOM 737 O O . LEU A 1 99 ? -6.702 4.807 7.445 1.00 84.81 99 LEU A O 1
ATOM 741 N N . LEU A 1 100 ? -4.749 3.812 6.952 1.00 83.12 100 LEU A N 1
ATOM 742 C CA . LEU A 1 100 ? -4.999 3.770 5.520 1.00 83.12 100 LEU A CA 1
ATOM 743 C C . LEU A 1 100 ? -5.977 2.645 5.209 1.00 83.12 100 LEU A C 1
ATOM 745 O O . LEU A 1 100 ? -5.774 1.499 5.612 1.00 83.12 100 LEU A O 1
ATOM 749 N N . ASP A 1 101 ? -6.988 2.954 4.400 1.00 76.81 101 ASP A N 1
ATOM 750 C CA . ASP A 1 101 ? -7.848 1.914 3.862 1.00 76.81 101 ASP A CA 1
ATOM 751 C C . ASP A 1 101 ? -7.045 0.933 2.990 1.00 76.81 101 ASP A C 1
ATOM 753 O O . ASP A 1 101 ? -5.945 1.210 2.491 1.00 76.81 101 ASP A O 1
ATOM 757 N N . ARG A 1 102 ? -7.630 -0.241 2.755 1.00 75.50 102 ARG A N 1
ATOM 758 C CA . ARG A 1 102 ? -6.991 -1.318 1.994 1.00 75.50 102 ARG A CA 1
ATOM 759 C C . ARG A 1 102 ? -6.518 -0.887 0.601 1.00 75.50 102 ARG A C 1
ATOM 761 O O . ARG A 1 102 ? -5.491 -1.379 0.123 1.00 75.50 102 ARG A O 1
ATOM 768 N N . SER A 1 103 ? -7.286 -0.048 -0.087 1.00 81.88 103 SER A N 1
ATOM 769 C CA . SER A 1 103 ? -6.972 0.396 -1.445 1.00 81.88 103 SER A CA 1
ATOM 770 C C . SER A 1 103 ? -5.827 1.408 -1.449 1.00 81.88 103 SER A C 1
ATOM 772 O O . SER A 1 103 ? -4.897 1.256 -2.245 1.00 81.88 103 SER A O 1
ATOM 774 N N . ALA A 1 104 ? -5.831 2.344 -0.499 1.00 85.69 104 ALA A N 1
ATOM 775 C CA . ALA A 1 104 ? -4.773 3.318 -0.286 1.00 85.69 104 ALA A CA 1
ATOM 776 C C . ALA A 1 104 ? -3.464 2.636 0.130 1.00 85.69 104 ALA A C 1
ATOM 778 O O . ALA A 1 104 ? -2.423 2.905 -0.469 1.00 85.69 104 ALA A O 1
ATOM 779 N N . LEU A 1 105 ? -3.508 1.681 1.067 1.00 84.56 105 LEU A N 1
ATOM 780 C CA . LEU A 1 105 ? -2.330 0.910 1.476 1.00 84.56 105 LEU A CA 1
ATOM 781 C C . LEU A 1 105 ? -1.762 0.085 0.313 1.00 84.56 105 LEU A C 1
ATOM 783 O O . LEU A 1 105 ? -0.548 0.024 0.113 1.00 84.56 105 LEU A O 1
ATOM 787 N N . ARG A 1 106 ? -2.633 -0.525 -0.502 1.00 85.00 106 ARG A N 1
ATOM 788 C CA . ARG A 1 106 ? -2.212 -1.246 -1.711 1.00 85.00 106 ARG A CA 1
ATOM 789 C C . ARG A 1 106 ? -1.575 -0.306 -2.733 1.00 85.00 106 ARG A C 1
ATOM 791 O O . ARG A 1 106 ? -0.571 -0.680 -3.339 1.00 85.00 106 ARG A O 1
ATOM 798 N N . LEU A 1 107 ? -2.146 0.876 -2.947 1.00 89.19 107 LEU A N 1
ATOM 799 C CA . LEU A 1 107 ? -1.594 1.865 -3.869 1.00 89.19 107 LEU A CA 1
ATOM 800 C C . LEU A 1 107 ? -0.239 2.375 -3.372 1.00 89.19 107 LEU A C 1
ATOM 802 O O . LEU A 1 107 ? 0.707 2.416 -4.156 1.00 89.19 107 LEU A O 1
ATOM 806 N N . LEU A 1 108 ? -0.116 2.657 -2.073 1.00 90.12 108 LEU A N 1
ATOM 807 C CA . LEU A 1 108 ? 1.142 3.029 -1.433 1.00 90.12 108 LEU A CA 1
ATOM 808 C C . LEU A 1 108 ? 2.204 1.945 -1.624 1.00 90.12 108 LEU A C 1
ATOM 810 O O . LEU A 1 108 ? 3.304 2.245 -2.081 1.00 90.12 108 LEU A O 1
ATOM 814 N N . ALA A 1 109 ? 1.863 0.679 -1.363 1.00 89.06 109 ALA A N 1
ATOM 815 C CA . ALA A 1 109 ? 2.764 -0.447 -1.594 1.00 89.06 109 ALA A CA 1
ATOM 816 C C . ALA A 1 109 ? 3.236 -0.472 -3.050 1.00 89.06 109 ALA A C 1
ATOM 818 O O . ALA A 1 109 ? 4.429 -0.557 -3.325 1.00 89.06 109 ALA A O 1
ATOM 819 N N . VAL A 1 110 ? 2.314 -0.333 -4.002 1.00 91.06 110 VAL A N 1
ATOM 820 C CA . VAL A 1 110 ? 2.659 -0.274 -5.424 1.00 91.06 110 VAL A CA 1
ATOM 821 C C . VAL A 1 110 ? 3.606 0.894 -5.718 1.00 91.06 110 VAL A C 1
ATOM 823 O O . VAL A 1 110 ? 4.608 0.681 -6.397 1.00 91.06 110 VAL A O 1
ATOM 826 N N . TRP A 1 111 ? 3.343 2.092 -5.194 1.00 92.94 111 TRP A N 1
ATOM 827 C CA . TRP A 1 111 ? 4.198 3.270 -5.374 1.00 92.94 111 TRP A CA 1
ATOM 828 C C . TRP A 1 111 ? 5.600 3.074 -4.780 1.00 92.94 111 TRP A C 1
ATOM 830 O O . TRP A 1 111 ? 6.583 3.370 -5.459 1.00 92.94 111 TRP A O 1
ATOM 840 N N . CYS A 1 112 ? 5.721 2.491 -3.583 1.00 91.31 112 CYS A N 1
ATOM 841 C CA . CYS A 1 112 ? 7.010 2.091 -3.001 1.00 91.31 112 CYS A CA 1
ATOM 842 C C . CYS A 1 112 ? 7.748 1.091 -3.905 1.00 91.31 112 CYS A C 1
ATOM 844 O O . CYS A 1 112 ? 8.952 1.201 -4.136 1.00 91.31 112 CYS A O 1
ATOM 846 N N . GLY A 1 113 ? 7.011 0.135 -4.473 1.00 91.56 113 GLY A N 1
ATOM 847 C CA . GLY A 1 113 ? 7.526 -0.801 -5.464 1.00 91.56 113 GLY A CA 1
ATOM 848 C C . GLY A 1 113 ? 8.063 -0.104 -6.712 1.00 91.56 113 GLY A C 1
ATOM 849 O O . GLY A 1 113 ? 9.169 -0.410 -7.155 1.00 91.56 113 GLY A O 1
ATOM 850 N N . MET A 1 114 ? 7.311 0.854 -7.262 1.00 91.62 114 MET A N 1
ATOM 851 C CA . MET A 1 114 ? 7.744 1.649 -8.414 1.00 91.62 114 MET A CA 1
ATOM 852 C C . MET A 1 114 ? 8.979 2.499 -8.091 1.00 91.62 114 MET A C 1
ATOM 854 O O . MET A 1 114 ? 9.875 2.586 -8.925 1.00 91.62 114 MET A O 1
ATOM 858 N N . ALA A 1 115 ? 9.062 3.080 -6.891 1.00 91.81 115 ALA A N 1
ATOM 859 C CA . ALA A 1 115 ? 10.211 3.874 -6.457 1.00 91.81 115 ALA A CA 1
ATOM 860 C C . ALA A 1 115 ? 11.517 3.066 -6.491 1.00 91.81 115 ALA A C 1
ATOM 862 O O . ALA A 1 115 ? 12.502 3.515 -7.071 1.00 91.81 115 ALA A O 1
ATOM 863 N N . VAL A 1 116 ? 11.514 1.832 -5.978 1.00 90.62 116 VAL A N 1
ATOM 864 C CA . VAL A 1 116 ? 12.695 0.948 -6.059 1.00 90.62 116 VAL A CA 1
ATOM 865 C C . VAL A 1 116 ? 13.009 0.535 -7.497 1.00 90.62 116 VAL A C 1
ATOM 867 O O . VAL A 1 116 ? 14.168 0.361 -7.861 1.00 90.62 116 VAL A O 1
ATOM 870 N N . HIS A 1 117 ? 11.989 0.434 -8.350 1.00 89.56 117 HIS A N 1
ATOM 871 C CA . HIS A 1 117 ? 12.173 0.147 -9.772 1.00 89.56 117 HIS A CA 1
ATOM 872 C C . HIS A 1 117 ? 12.442 1.399 -10.622 1.00 89.56 117 HIS A C 1
ATOM 874 O O . HIS A 1 117 ? 12.507 1.282 -11.849 1.00 89.56 117 HIS A O 1
ATOM 880 N N . LYS A 1 118 ? 12.632 2.584 -10.015 1.00 88.31 118 LYS A N 1
ATOM 881 C CA . LYS A 1 118 ? 12.896 3.857 -10.712 1.00 88.31 118 LYS A CA 1
ATOM 882 C C . LYS A 1 118 ? 13.964 3.732 -11.811 1.00 88.31 118 LYS A C 1
ATOM 884 O O . LYS A 1 118 ? 13.671 4.149 -12.937 1.00 88.31 118 LYS A O 1
ATOM 889 N N . PRO A 1 119 ? 15.128 3.086 -11.582 1.00 83.19 119 PRO A N 1
ATOM 890 C CA . PRO A 1 119 ? 16.140 2.937 -12.627 1.00 83.19 119 PRO A CA 1
ATOM 891 C C . PRO A 1 119 ? 15.667 2.092 -13.819 1.00 83.19 119 PRO A C 1
ATOM 893 O O . PRO A 1 119 ? 16.113 2.317 -14.938 1.00 83.19 119 PRO A O 1
ATOM 896 N N . GLY A 1 120 ? 14.743 1.150 -13.604 1.00 82.56 120 GLY A N 1
ATOM 897 C CA . GLY A 1 120 ? 14.143 0.328 -14.658 1.00 82.56 120 GLY A CA 1
ATOM 898 C C . GLY A 1 120 ? 13.086 1.058 -15.496 1.00 82.56 120 GLY A C 1
ATOM 899 O O . GLY A 1 120 ? 12.777 0.623 -16.603 1.00 82.56 120 GLY A O 1
ATOM 900 N N . PHE A 1 121 ? 12.532 2.177 -15.010 1.00 82.56 121 PHE A N 1
ATOM 901 C CA . PHE A 1 121 ? 11.649 3.032 -15.812 1.00 82.56 121 PHE A CA 1
ATOM 902 C C . PHE A 1 121 ? 12.428 3.915 -16.785 1.00 82.56 121 PHE A C 1
ATOM 904 O O . PHE A 1 121 ? 11.881 4.291 -17.831 1.00 82.56 121 PHE A O 1
ATOM 911 N N . ALA A 1 122 ? 13.674 4.263 -16.458 1.00 72.88 122 ALA A N 1
ATOM 912 C CA . ALA A 1 122 ? 14.563 4.947 -17.383 1.00 72.88 122 ALA A CA 1
ATOM 913 C C . ALA A 1 122 ? 14.835 4.038 -18.591 1.00 72.88 122 ALA A C 1
ATOM 915 O O . ALA A 1 122 ? 14.981 2.824 -18.470 1.00 72.88 122 ALA A O 1
ATOM 916 N N . SER A 1 123 ? 14.834 4.613 -19.790 1.00 62.34 123 SER A N 1
ATOM 917 C CA . SER A 1 123 ? 15.073 3.860 -21.017 1.00 62.34 123 SER A CA 1
ATOM 918 C C . SER A 1 123 ? 16.473 3.240 -20.998 1.00 62.34 123 SER A C 1
ATOM 920 O O . SER A 1 123 ? 17.464 3.963 -20.920 1.00 62.34 123 SER A O 1
ATOM 922 N N . GLU A 1 124 ? 16.546 1.911 -21.148 1.00 51.97 124 GLU A N 1
ATOM 923 C CA . GLU A 1 124 ? 17.795 1.136 -21.260 1.00 51.97 124 GLU A CA 1
ATOM 924 C C . GLU A 1 124 ? 18.743 1.691 -22.340 1.00 51.97 124 GLU A C 1
ATOM 926 O O . GLU A 1 124 ? 19.955 1.538 -22.213 1.00 51.97 124 GLU A O 1
ATOM 931 N N . ARG A 1 125 ? 18.209 2.428 -23.333 1.00 47.38 125 ARG A N 1
ATOM 932 C CA . ARG A 1 125 ? 18.974 3.210 -24.319 1.00 47.38 125 ARG A CA 1
ATOM 933 C C . ARG A 1 125 ? 20.103 4.034 -23.703 1.00 47.38 125 ARG A C 1
ATOM 935 O O . ARG A 1 125 ? 21.159 4.091 -24.303 1.00 47.38 125 ARG A O 1
ATOM 942 N N . SER A 1 126 ? 19.920 4.656 -22.536 1.00 51.22 126 SER A N 1
ATOM 943 C CA . SER A 1 126 ? 20.956 5.549 -21.996 1.00 51.22 126 SER A CA 1
ATOM 944 C C . SER A 1 126 ? 22.131 4.811 -21.353 1.00 51.22 126 SER A C 1
ATOM 946 O O . SER A 1 126 ? 23.213 5.375 -21.306 1.00 51.22 126 SER A O 1
ATOM 948 N N . ARG A 1 127 ? 21.932 3.583 -20.848 1.00 49.78 127 ARG A N 1
ATOM 949 C CA . ARG A 1 127 ? 22.985 2.811 -20.159 1.00 49.78 127 ARG A CA 1
ATOM 950 C C . ARG A 1 127 ? 23.611 1.747 -21.054 1.00 49.78 127 ARG A C 1
ATOM 952 O O . ARG A 1 127 ? 24.823 1.616 -21.064 1.00 49.78 127 ARG A O 1
ATOM 959 N N . LEU A 1 128 ? 22.809 1.026 -21.841 1.00 50.59 128 LEU A N 1
ATOM 960 C CA . LEU A 1 128 ? 23.322 -0.003 -22.751 1.00 50.59 128 LEU A CA 1
ATOM 961 C C . LEU A 1 128 ? 23.940 0.588 -24.020 1.00 50.59 128 LEU A C 1
ATOM 963 O O . LEU A 1 128 ? 24.928 0.043 -24.485 1.00 50.59 128 LEU A O 1
ATOM 967 N N . ALA A 1 129 ? 23.445 1.715 -24.550 1.00 49.47 129 ALA A N 1
ATOM 968 C CA . ALA A 1 129 ? 24.121 2.379 -25.673 1.00 49.47 129 ALA A CA 1
ATOM 969 C C . ALA A 1 129 ? 25.430 3.072 -25.254 1.00 49.47 129 ALA A C 1
ATOM 971 O O . ALA A 1 129 ? 26.276 3.310 -26.100 1.00 49.47 129 ALA A O 1
ATOM 972 N N . GLN A 1 130 ? 25.615 3.366 -23.959 1.00 52.44 130 GLN A N 1
ATOM 973 C CA . GLN A 1 130 ? 26.914 3.778 -23.412 1.00 52.44 130 GLN A CA 1
ATOM 974 C C . GLN A 1 130 ? 27.888 2.602 -23.243 1.00 52.44 130 GLN A C 1
ATOM 976 O O . GLN A 1 130 ? 29.085 2.828 -23.132 1.00 52.44 130 GLN A O 1
ATOM 981 N N . GLN A 1 131 ? 27.387 1.363 -23.181 1.00 56.53 131 GLN A N 1
ATOM 982 C CA . GLN A 1 131 ? 28.193 0.158 -22.949 1.00 56.53 131 GLN A CA 1
ATOM 983 C C . GLN A 1 131 ? 28.419 -0.688 -24.211 1.00 56.53 131 GLN A C 1
ATOM 985 O O . GLN A 1 131 ? 29.319 -1.521 -24.225 1.00 56.53 131 GLN A O 1
ATOM 990 N N . LEU A 1 132 ? 27.601 -0.515 -25.252 1.00 61.19 132 LEU A N 1
ATOM 991 C CA . LEU A 1 132 ? 27.683 -1.258 -26.508 1.00 61.19 132 LEU A CA 1
ATOM 992 C C . LEU A 1 132 ? 28.121 -0.323 -27.636 1.00 61.19 132 LEU A C 1
ATOM 994 O O . LEU A 1 132 ? 27.303 0.424 -28.173 1.00 61.19 132 LEU A O 1
ATOM 998 N N . ASP A 1 133 ? 29.387 -0.421 -28.035 1.00 57.22 133 ASP A N 1
ATOM 999 C CA . ASP A 1 133 ? 29.893 0.242 -29.235 1.00 57.22 133 ASP A CA 1
ATOM 1000 C C . ASP A 1 133 ? 29.473 -0.497 -30.521 1.00 57.22 133 ASP A C 1
ATOM 1002 O O . ASP A 1 133 ? 29.476 -1.729 -30.619 1.00 57.22 133 ASP A O 1
ATOM 1006 N N . GLY A 1 134 ? 29.146 0.275 -31.559 1.00 66.12 134 GLY A N 1
ATOM 1007 C CA . GLY A 1 134 ? 29.028 -0.210 -32.936 1.00 66.12 134 GLY A CA 1
ATOM 1008 C C . GLY A 1 134 ? 27.830 -1.127 -33.245 1.00 66.12 134 GLY A C 1
ATOM 1009 O O . GLY A 1 134 ? 26.720 -0.972 -32.735 1.00 66.12 134 GLY A O 1
ATOM 1010 N N . ARG A 1 135 ? 28.043 -2.076 -34.171 1.00 55.94 135 ARG A N 1
ATOM 1011 C CA . ARG A 1 135 ? 27.005 -2.916 -34.818 1.00 55.94 135 ARG A CA 1
ATOM 1012 C C . ARG A 1 135 ? 26.174 -3.783 -33.855 1.00 55.94 135 ARG A C 1
ATOM 1014 O O . ARG A 1 135 ? 25.059 -4.163 -34.207 1.00 55.94 135 ARG A O 1
ATOM 1021 N N . LEU A 1 136 ? 26.674 -4.068 -32.651 1.00 60.34 136 LEU A N 1
ATOM 1022 C CA . LEU A 1 136 ? 25.964 -4.855 -31.633 1.00 60.34 136 LEU A CA 1
ATOM 1023 C C . LEU A 1 136 ? 24.795 -4.085 -30.997 1.00 60.34 136 LEU A C 1
ATOM 1025 O O . LEU A 1 136 ? 23.764 -4.689 -30.698 1.00 60.34 136 LEU A O 1
ATOM 1029 N N . GLY A 1 137 ? 24.900 -2.757 -30.873 1.00 58.47 137 GLY A N 1
ATOM 1030 C CA . GLY A 1 137 ? 23.802 -1.917 -30.383 1.00 58.47 137 GLY A CA 1
ATOM 1031 C C . GLY A 1 137 ? 22.562 -1.995 -31.283 1.00 58.47 137 GLY A C 1
ATOM 1032 O O . GLY A 1 137 ? 21.445 -2.148 -30.794 1.00 58.47 137 GLY A O 1
ATOM 1033 N N . ALA A 1 138 ? 22.760 -2.002 -32.606 1.00 56.47 138 ALA A N 1
ATOM 1034 C CA . ALA A 1 138 ? 21.679 -2.059 -33.593 1.00 56.47 138 ALA A CA 1
ATOM 1035 C C . ALA A 1 138 ? 20.909 -3.395 -33.592 1.00 56.47 138 ALA A C 1
ATOM 1037 O O . ALA A 1 138 ? 19.701 -3.407 -33.823 1.00 56.47 138 ALA A O 1
ATOM 1038 N N . LEU A 1 139 ? 21.582 -4.511 -33.295 1.00 57.78 139 LEU A N 1
ATOM 1039 C CA . LEU A 1 139 ? 20.950 -5.833 -33.180 1.00 57.78 139 LEU A CA 1
ATOM 1040 C C . LEU A 1 139 ? 20.232 -6.023 -31.837 1.00 57.78 139 LEU A C 1
ATOM 1042 O O . LEU A 1 139 ? 19.219 -6.717 -31.771 1.00 57.78 139 LEU A O 1
ATOM 1046 N N . ALA A 1 140 ? 20.714 -5.379 -30.772 1.00 54.94 140 ALA A N 1
ATOM 1047 C CA . ALA A 1 140 ? 20.087 -5.425 -29.454 1.00 54.94 140 ALA A CA 1
ATOM 1048 C C . ALA A 1 140 ? 18.874 -4.474 -29.322 1.00 54.94 140 ALA A C 1
ATOM 1050 O O . ALA A 1 140 ? 18.063 -4.625 -28.408 1.00 54.94 140 ALA A O 1
ATOM 1051 N N . GLN A 1 141 ? 18.699 -3.534 -30.257 1.00 50.72 141 GLN A N 1
ATOM 1052 C CA . GLN A 1 141 ? 17.635 -2.520 -30.298 1.00 50.72 141 GLN A CA 1
ATOM 1053 C C . GLN A 1 141 ? 16.190 -3.034 -30.059 1.00 50.72 141 GLN A C 1
ATOM 1055 O O . GLN A 1 141 ? 15.429 -2.317 -29.408 1.00 50.72 141 GLN A O 1
ATOM 1060 N N . PRO A 1 142 ? 15.768 -4.228 -30.535 1.00 52.66 142 PRO A N 1
ATOM 1061 C CA . PRO A 1 142 ? 14.423 -4.765 -30.274 1.00 52.66 142 PRO A CA 1
ATOM 1062 C C . PRO A 1 142 ? 14.258 -5.356 -28.864 1.00 52.66 142 PRO A C 1
ATOM 1064 O O . PRO A 1 142 ? 13.138 -5.486 -28.368 1.00 52.66 142 PRO A O 1
ATOM 1067 N N . LEU A 1 143 ? 15.368 -5.733 -28.224 1.00 53.03 143 LEU A N 1
ATOM 1068 C CA . LEU A 1 143 ? 15.410 -6.343 -26.892 1.00 53.03 143 LEU A CA 1
ATOM 1069 C C . LEU A 1 143 ? 15.558 -5.263 -25.803 1.00 53.03 143 LEU A C 1
ATOM 1071 O O . LEU A 1 143 ? 14.912 -5.350 -24.753 1.00 53.03 143 LEU A O 1
ATOM 1075 N N . ILE A 1 144 ? 16.327 -4.211 -26.109 1.00 52.59 144 ILE A N 1
ATOM 1076 C CA . ILE A 1 144 ? 16.582 -3.022 -25.287 1.00 52.59 144 ILE A CA 1
ATOM 1077 C C . ILE A 1 144 ? 15.360 -2.092 -25.330 1.00 52.59 144 ILE A C 1
ATOM 1079 O O . ILE A 1 144 ? 15.068 -1.451 -26.337 1.00 52.59 144 ILE A O 1
ATOM 1083 N N . GLY A 1 145 ? 14.638 -1.983 -24.216 1.00 58.59 145 GLY A N 1
ATOM 1084 C CA . GLY A 1 145 ? 13.441 -1.139 -24.091 1.00 58.59 145 GLY A CA 1
ATOM 1085 C C . GLY A 1 145 ? 12.148 -1.901 -23.806 1.00 58.59 145 GLY A C 1
ATOM 1086 O O . GLY A 1 145 ? 11.139 -1.276 -23.461 1.00 58.59 145 GLY A O 1
ATOM 1087 N N . THR A 1 146 ? 12.169 -3.236 -23.855 1.00 71.50 146 THR A N 1
ATOM 1088 C CA . THR A 1 146 ? 11.012 -4.053 -23.461 1.00 71.50 146 THR A CA 1
ATOM 1089 C C . THR A 1 146 ? 10.718 -3.905 -21.969 1.00 71.50 146 THR A C 1
ATOM 1091 O O . THR A 1 146 ? 9.564 -3.686 -21.599 1.00 71.50 146 THR A O 1
ATOM 1094 N N . VAL A 1 147 ? 11.739 -3.927 -21.108 1.00 77.88 147 VAL A N 1
ATOM 1095 C CA . VAL A 1 147 ? 11.571 -3.802 -19.653 1.00 77.88 147 VAL A CA 1
ATOM 1096 C C . VAL A 1 147 ? 11.024 -2.420 -19.257 1.00 77.88 147 VAL A C 1
ATOM 1098 O O . VAL A 1 147 ? 9.954 -2.388 -18.638 1.00 77.88 147 VAL A O 1
ATOM 1101 N N . PRO A 1 148 ? 11.615 -1.279 -19.680 1.00 82.56 148 PRO A N 1
ATOM 1102 C CA . PRO A 1 148 ? 11.046 0.043 -19.408 1.00 82.56 148 PRO A CA 1
ATOM 1103 C C . PRO A 1 148 ? 9.618 0.211 -19.929 1.00 82.56 148 PRO A C 1
ATOM 1105 O O . PRO A 1 148 ? 8.754 0.727 -19.217 1.00 82.56 148 PRO A O 1
ATOM 1108 N N . TYR A 1 149 ? 9.325 -0.253 -21.149 1.00 83.38 149 TYR A N 1
ATOM 1109 C CA . TYR A 1 149 ? 7.970 -0.190 -21.702 1.00 83.38 149 TYR A CA 1
ATOM 1110 C C . TYR A 1 149 ? 6.974 -1.001 -20.862 1.00 83.38 149 TYR A C 1
ATOM 1112 O O . TYR A 1 149 ? 5.882 -0.518 -20.553 1.00 83.38 149 TYR A O 1
ATOM 1120 N N . ARG A 1 150 ? 7.338 -2.224 -20.456 1.00 84.50 150 ARG A N 1
ATOM 1121 C CA . ARG A 1 150 ? 6.469 -3.109 -19.665 1.00 84.50 150 ARG A CA 1
ATOM 1122 C C . ARG A 1 150 ? 6.255 -2.577 -18.256 1.00 84.50 150 ARG A C 1
ATOM 1124 O O . ARG A 1 150 ? 5.117 -2.610 -17.793 1.00 84.50 150 ARG A O 1
ATOM 1131 N N . LEU A 1 151 ? 7.289 -2.025 -17.622 1.00 87.88 151 LEU A N 1
ATOM 1132 C CA . LEU A 1 151 ? 7.169 -1.357 -16.327 1.00 87.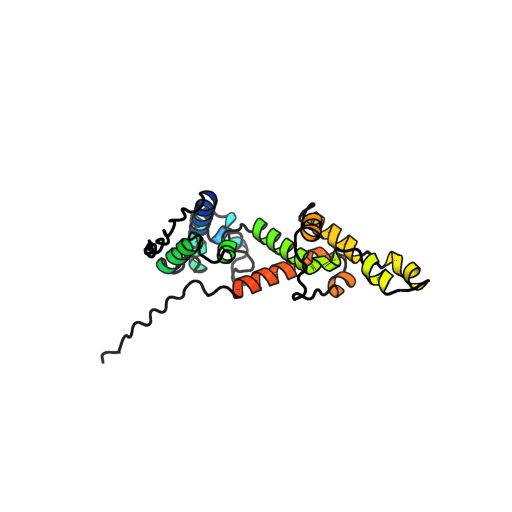88 151 LEU A CA 1
ATOM 1133 C C . LEU A 1 151 ? 6.238 -0.150 -16.417 1.00 87.88 151 LEU A C 1
ATOM 1135 O O . LEU A 1 151 ? 5.289 -0.058 -15.642 1.00 87.88 151 LEU A O 1
ATOM 1139 N N . ARG A 1 152 ? 6.416 0.721 -17.419 1.00 89.25 152 ARG A N 1
ATOM 1140 C CA . ARG A 1 152 ? 5.526 1.874 -17.650 1.00 89.25 152 ARG A CA 1
ATOM 1141 C C . ARG A 1 152 ? 4.089 1.441 -17.934 1.00 89.25 152 ARG A C 1
ATOM 1143 O O . ARG A 1 152 ? 3.155 2.012 -17.375 1.00 89.25 152 ARG A O 1
ATOM 1150 N N . ARG A 1 153 ? 3.894 0.413 -18.765 1.00 88.00 153 ARG A N 1
ATOM 1151 C CA . ARG A 1 153 ? 2.567 -0.144 -19.066 1.00 88.00 153 ARG A CA 1
ATOM 1152 C C . ARG A 1 153 ? 1.913 -0.755 -17.827 1.00 88.00 153 ARG A C 1
ATOM 1154 O O . ARG A 1 153 ? 0.711 -0.590 -17.656 1.00 88.00 153 ARG A O 1
ATOM 1161 N N . ALA A 1 154 ? 2.673 -1.453 -16.988 1.00 89.88 154 ALA A N 1
ATOM 1162 C CA . ALA A 1 154 ? 2.187 -2.015 -15.732 1.00 89.88 154 ALA A CA 1
ATOM 1163 C C . ALA A 1 154 ? 1.820 -0.914 -14.729 1.00 89.88 154 ALA A C 1
ATOM 1165 O O . ALA A 1 154 ? 0.727 -0.950 -14.174 1.00 89.88 154 ALA A O 1
ATOM 1166 N N . ALA A 1 155 ? 2.683 0.089 -14.556 1.00 90.62 155 ALA A N 1
ATOM 1167 C CA . ALA A 1 155 ? 2.454 1.222 -13.666 1.00 90.62 155 ALA A CA 1
ATOM 1168 C C . ALA A 1 155 ? 1.181 2.000 -14.026 1.00 90.62 155 ALA A C 1
ATOM 1170 O O . ALA A 1 155 ? 0.354 2.245 -13.153 1.00 90.62 155 ALA A O 1
ATOM 1171 N N . ARG A 1 156 ? 0.956 2.266 -15.322 1.00 89.31 156 ARG A N 1
ATOM 1172 C CA . ARG A 1 156 ? -0.256 2.945 -15.820 1.00 89.31 156 ARG A CA 1
ATOM 1173 C C . ARG A 1 156 ? -1.569 2.228 -15.488 1.00 89.31 156 ARG A C 1
ATOM 1175 O O . ARG A 1 156 ? -2.610 2.868 -15.525 1.00 89.31 156 ARG A O 1
ATOM 1182 N N . ARG A 1 157 ? -1.544 0.920 -15.193 1.00 89.12 157 ARG A N 1
ATOM 1183 C CA . ARG A 1 157 ? -2.743 0.176 -14.757 1.00 89.12 157 ARG A CA 1
ATOM 1184 C C . ARG A 1 157 ? -3.131 0.480 -13.314 1.00 89.12 157 ARG A C 1
ATOM 1186 O O . ARG A 1 157 ? -4.274 0.244 -12.948 1.00 89.12 157 ARG A O 1
ATOM 1193 N N . PHE A 1 158 ? -2.176 0.925 -12.503 1.00 88.19 158 PHE A N 1
ATOM 1194 C CA . PHE A 1 158 ? -2.421 1.330 -11.125 1.00 88.19 158 PHE A CA 1
ATOM 1195 C C . PHE A 1 158 ? -2.694 2.824 -11.048 1.00 88.19 158 PHE A C 1
ATOM 1197 O O . PHE A 1 158 ? -3.654 3.233 -10.411 1.00 88.19 158 PHE A O 1
ATOM 1204 N N . ASP A 1 159 ? -1.855 3.614 -11.716 1.00 88.75 159 ASP A N 1
ATOM 1205 C CA . ASP A 1 159 ? -1.957 5.063 -11.726 1.00 88.75 159 ASP A CA 1
ATOM 1206 C C . ASP A 1 159 ? -1.289 5.631 -12.999 1.00 88.75 159 ASP A C 1
ATOM 1208 O O . ASP A 1 159 ? -0.090 5.406 -13.225 1.00 88.75 159 ASP A O 1
ATOM 1212 N N . PRO A 1 160 ? -2.029 6.364 -13.852 1.00 87.31 160 PRO A N 1
ATOM 1213 C CA . PRO A 1 160 ? -1.488 6.979 -15.064 1.00 87.31 160 PRO A CA 1
ATOM 1214 C C . PRO A 1 160 ? -0.347 7.982 -14.824 1.00 87.31 160 PRO A C 1
ATOM 1216 O O . PRO A 1 160 ? 0.508 8.141 -15.700 1.00 87.31 160 PRO A O 1
ATOM 1219 N N . GLN A 1 161 ? -0.322 8.645 -13.664 1.00 87.06 161 GLN A N 1
ATOM 1220 C CA . GLN A 1 161 ? 0.608 9.722 -13.309 1.00 87.06 161 GLN A CA 1
ATOM 1221 C C . GLN A 1 161 ? 1.801 9.245 -12.470 1.00 87.06 161 GLN A C 1
ATOM 1223 O O . GLN A 1 161 ? 2.824 9.935 -12.418 1.00 87.06 161 GLN A O 1
ATOM 1228 N N . ALA A 1 162 ? 1.725 8.053 -11.867 1.00 87.88 162 ALA A N 1
ATOM 1229 C CA . ALA A 1 162 ? 2.765 7.557 -10.962 1.00 87.88 162 ALA A CA 1
ATOM 1230 C C . ALA A 1 162 ? 4.163 7.552 -11.595 1.00 87.88 162 ALA A C 1
ATOM 1232 O O . ALA A 1 162 ? 5.114 8.024 -10.985 1.00 87.88 162 ALA A O 1
ATOM 1233 N N . VAL A 1 163 ? 4.311 7.104 -12.846 1.00 89.06 163 VAL A N 1
ATOM 1234 C CA . VAL A 1 163 ? 5.629 7.073 -13.512 1.00 89.06 163 VAL A CA 1
ATOM 1235 C C . VAL A 1 163 ? 6.248 8.469 -13.611 1.00 89.06 163 VAL A C 1
ATOM 1237 O O . VAL A 1 163 ? 7.441 8.632 -13.362 1.00 89.06 163 VAL A O 1
ATOM 1240 N N . ALA A 1 164 ? 5.453 9.475 -13.986 1.00 87.75 164 ALA A N 1
ATOM 1241 C CA . ALA A 1 164 ? 5.937 10.846 -14.119 1.00 87.75 164 ALA A CA 1
ATOM 1242 C C . ALA A 1 164 ? 6.351 11.411 -12.755 1.00 87.75 164 ALA A C 1
ATOM 1244 O O . ALA A 1 164 ? 7.411 12.028 -12.640 1.00 87.75 164 ALA A O 1
ATOM 1245 N N . PHE A 1 165 ? 5.554 11.140 -11.718 1.00 89.12 165 PHE A N 1
ATOM 1246 C CA . PHE A 1 165 ? 5.881 11.510 -10.348 1.00 89.12 165 PHE A CA 1
ATOM 1247 C C . PHE A 1 165 ? 7.178 10.843 -9.866 1.00 89.12 165 PHE A C 1
ATOM 1249 O O . PHE A 1 165 ? 8.092 11.548 -9.444 1.00 89.12 165 PHE A O 1
ATOM 1256 N N . ILE A 1 166 ? 7.303 9.516 -9.992 1.00 90.00 166 ILE A N 1
ATOM 1257 C CA . ILE A 1 166 ? 8.484 8.755 -9.552 1.00 90.00 166 ILE A CA 1
ATOM 1258 C C . ILE A 1 166 ? 9.755 9.271 -10.233 1.00 90.00 166 ILE A C 1
ATOM 1260 O O . ILE A 1 166 ? 10.752 9.532 -9.565 1.00 90.00 166 ILE A O 1
ATOM 1264 N N . LEU A 1 167 ? 9.723 9.466 -11.553 1.00 87.56 167 LEU A N 1
ATOM 1265 C CA . LEU A 1 167 ? 10.898 9.931 -12.292 1.00 87.56 167 LEU A CA 1
ATOM 1266 C C . LEU A 1 167 ? 11.303 11.365 -11.921 1.00 87.56 167 LEU A C 1
ATOM 1268 O O . LEU A 1 167 ? 12.494 11.662 -11.919 1.00 87.56 167 LEU A O 1
ATOM 1272 N N . LYS A 1 168 ? 10.337 12.241 -11.612 1.00 88.44 168 LYS A N 1
ATOM 1273 C CA . LYS A 1 168 ? 10.583 13.674 -11.376 1.00 88.44 168 LYS A CA 1
ATOM 1274 C C . LYS A 1 168 ? 10.829 14.037 -9.909 1.00 88.44 168 LYS A C 1
ATOM 1276 O O . LYS A 1 168 ? 11.517 15.017 -9.646 1.00 88.44 168 LYS A O 1
ATOM 1281 N N . ARG A 1 169 ? 10.196 13.337 -8.965 1.00 89.19 169 ARG A N 1
ATOM 1282 C CA . ARG A 1 169 ? 10.094 13.772 -7.559 1.00 89.19 169 ARG A CA 1
ATOM 1283 C C . ARG A 1 169 ? 10.733 12.819 -6.564 1.00 89.19 169 ARG A C 1
ATOM 1285 O O . ARG A 1 169 ? 11.131 13.274 -5.499 1.00 89.19 169 ARG A O 1
ATOM 1292 N N . VAL A 1 170 ? 10.814 11.529 -6.877 1.00 89.50 170 VAL A N 1
ATOM 1293 C CA . VAL A 1 170 ? 11.355 10.544 -5.937 1.00 89.50 170 VAL A CA 1
ATOM 1294 C C . VAL A 1 170 ? 12.870 10.468 -6.114 1.00 89.50 170 VAL A C 1
ATOM 1296 O O . VAL A 1 170 ? 13.318 10.319 -7.253 1.00 89.50 170 VAL A O 1
ATOM 1299 N N . PRO A 1 171 ? 13.676 10.591 -5.044 1.00 87.56 171 PRO A N 1
ATOM 1300 C CA . PRO A 1 171 ? 15.124 10.425 -5.137 1.00 87.56 171 PRO A CA 1
ATOM 1301 C C . PRO A 1 171 ? 15.485 8.996 -5.557 1.00 87.56 171 PRO A C 1
ATOM 1303 O O . PRO A 1 171 ? 14.684 8.070 -5.426 1.00 87.56 171 PRO A O 1
ATOM 1306 N N . ASP A 1 172 ? 16.685 8.813 -6.104 1.00 84.25 172 ASP A N 1
ATOM 1307 C CA . ASP A 1 172 ? 17.193 7.458 -6.322 1.00 84.25 172 ASP A CA 1
ATOM 1308 C C . ASP A 1 172 ? 17.465 6.787 -4.969 1.00 84.25 172 ASP A C 1
ATOM 1310 O O . ASP A 1 172 ? 17.876 7.441 -4.014 1.00 84.25 172 ASP A O 1
ATOM 1314 N N . LEU A 1 173 ? 17.205 5.481 -4.894 1.00 85.06 173 LEU A N 1
ATOM 1315 C CA . LEU A 1 173 ? 17.348 4.674 -3.680 1.00 85.06 173 LEU A CA 1
ATOM 1316 C C . LEU A 1 173 ? 18.493 3.666 -3.882 1.00 85.06 173 LEU A C 1
ATOM 1318 O O . LEU A 1 173 ? 18.218 2.491 -4.133 1.00 85.06 173 LEU A O 1
ATOM 1322 N N . PRO A 1 174 ? 19.767 4.108 -3.859 1.00 80.75 174 PRO A N 1
ATOM 1323 C CA . PRO A 1 174 ? 20.909 3.259 -4.207 1.00 80.75 174 PRO A CA 1
ATOM 1324 C C . PRO A 1 174 ? 21.079 2.070 -3.252 1.00 80.75 174 PRO A C 1
ATOM 1326 O O . PRO A 1 174 ? 21.475 0.993 -3.690 1.00 80.75 174 PRO A O 1
ATOM 1329 N N . ASP A 1 175 ? 20.688 2.237 -1.987 1.00 84.69 175 ASP A N 1
ATOM 1330 C CA . ASP A 1 175 ? 20.787 1.206 -0.944 1.00 84.69 175 ASP A CA 1
ATOM 1331 C C . ASP A 1 175 ? 19.760 0.075 -1.108 1.00 84.69 175 ASP A C 1
ATOM 1333 O O . ASP A 1 175 ? 19.832 -0.954 -0.435 1.00 84.69 175 ASP A O 1
ATOM 1337 N N . LEU A 1 176 ? 18.787 0.242 -2.010 1.00 82.62 176 LEU A N 1
ATOM 1338 C CA . LEU A 1 176 ? 17.784 -0.767 -2.330 1.00 82.62 176 LEU A CA 1
ATOM 1339 C C . LEU A 1 176 ? 18.078 -1.354 -3.714 1.00 82.62 176 LEU A C 1
ATOM 1341 O O . LEU A 1 176 ? 17.461 -0.938 -4.701 1.00 82.62 176 LEU A O 1
ATOM 1345 N N . PRO A 1 177 ? 18.981 -2.353 -3.815 1.00 75.75 177 PRO A N 1
ATOM 1346 C CA . PRO A 1 177 ? 19.352 -2.924 -5.097 1.00 75.75 177 PRO A CA 1
ATOM 1347 C C . PRO A 1 177 ? 18.130 -3.532 -5.787 1.00 75.75 177 PRO A C 1
ATOM 1349 O O . PRO A 1 177 ? 17.343 -4.294 -5.207 1.00 75.75 177 PRO A O 1
ATOM 1352 N N . MET A 1 178 ? 17.980 -3.173 -7.056 1.00 79.88 178 MET A N 1
ATOM 1353 C CA . MET A 1 178 ? 16.906 -3.629 -7.923 1.00 79.88 178 MET A CA 1
ATOM 1354 C C . MET A 1 178 ? 17.369 -4.856 -8.711 1.00 79.88 178 MET A C 1
ATOM 1356 O O . MET A 1 178 ? 18.360 -4.793 -9.434 1.00 79.88 178 MET A O 1
ATOM 1360 N N . ASN A 1 179 ? 16.599 -5.943 -8.643 1.00 81.12 179 ASN A N 1
ATOM 1361 C CA . ASN A 1 179 ? 16.773 -7.099 -9.518 1.00 81.12 179 ASN A CA 1
ATOM 1362 C C . ASN A 1 179 ? 15.690 -7.094 -10.612 1.00 81.12 179 ASN A C 1
ATOM 1364 O O . ASN A 1 179 ? 14.503 -7.245 -10.317 1.00 81.12 179 ASN A O 1
ATOM 1368 N N . LEU A 1 180 ? 16.103 -6.923 -11.872 1.00 81.06 180 LEU A N 1
ATOM 1369 C CA . LEU A 1 180 ? 15.213 -6.937 -13.040 1.00 81.06 180 LEU A CA 1
ATOM 1370 C C . LEU A 1 180 ? 15.058 -8.320 -13.680 1.00 81.06 180 LEU A C 1
ATOM 1372 O O . LEU A 1 180 ? 14.203 -8.482 -14.551 1.00 81.06 180 LEU A O 1
ATOM 1376 N N . ASP A 1 181 ? 15.831 -9.320 -13.267 1.00 82.69 181 ASP A N 1
ATOM 1377 C CA . ASP A 1 181 ? 15.841 -10.647 -13.886 1.00 82.69 181 ASP A CA 1
ATOM 1378 C C . ASP A 1 181 ? 14.472 -11.344 -13.854 1.00 82.69 181 ASP A C 1
ATOM 1380 O O . ASP A 1 181 ? 14.071 -11.879 -14.890 1.00 82.69 181 ASP A O 1
ATOM 1384 N N . PRO A 1 182 ? 13.665 -11.258 -12.772 1.00 82.56 182 PRO A N 1
ATOM 1385 C CA . PRO A 1 182 ? 12.304 -11.798 -12.782 1.00 82.56 182 PRO A CA 1
ATOM 1386 C C . PRO A 1 182 ? 11.410 -11.158 -13.856 1.00 82.56 182 PRO A C 1
ATOM 1388 O O . PRO A 1 182 ? 10.576 -11.827 -14.470 1.00 82.56 182 PRO A O 1
ATOM 1391 N N . ILE A 1 183 ? 11.602 -9.861 -14.112 1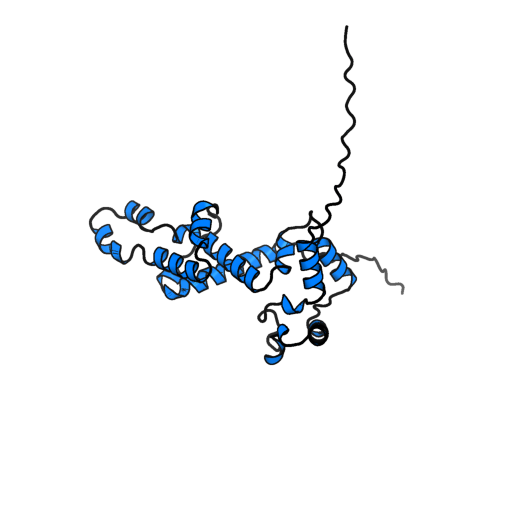.00 83.56 183 ILE A N 1
ATOM 1392 C CA . ILE A 1 183 ? 10.833 -9.101 -15.103 1.00 83.56 183 ILE A CA 1
ATOM 1393 C C . ILE A 1 183 ? 11.335 -9.416 -16.513 1.00 83.56 183 ILE A C 1
ATOM 1395 O O . ILE A 1 183 ? 10.521 -9.564 -17.422 1.00 83.56 183 ILE A O 1
ATOM 1399 N N . ARG A 1 184 ? 12.649 -9.570 -16.698 1.00 82.25 184 ARG A N 1
ATOM 1400 C CA . ARG A 1 184 ? 13.252 -9.994 -17.971 1.00 82.25 184 ARG A CA 1
ATOM 1401 C C . ARG A 1 184 ? 12.790 -11.395 -18.363 1.00 82.25 184 ARG A C 1
ATOM 1403 O O . ARG A 1 184 ? 12.337 -11.589 -19.485 1.00 82.25 184 ARG A O 1
ATOM 1410 N N . ALA A 1 185 ? 12.829 -12.339 -17.423 1.00 82.56 185 ALA A N 1
ATOM 1411 C CA . ALA A 1 185 ? 12.405 -13.718 -17.646 1.00 82.56 185 ALA A CA 1
ATOM 1412 C C . ALA A 1 185 ? 10.897 -13.831 -17.917 1.00 82.56 185 ALA A C 1
ATOM 1414 O O . ALA A 1 185 ? 10.465 -14.642 -18.736 1.00 82.56 185 ALA A O 1
ATOM 1415 N N . ARG A 1 186 ? 10.071 -13.030 -17.226 1.00 83.50 186 ARG A N 1
ATOM 1416 C CA . ARG A 1 186 ? 8.609 -13.018 -17.395 1.00 83.50 186 ARG A CA 1
ATOM 1417 C C . ARG A 1 186 ? 8.083 -11.578 -17.410 1.00 83.50 186 ARG A C 1
ATOM 1419 O O . ARG A 1 186 ? 7.624 -11.087 -16.375 1.00 83.50 186 ARG A O 1
ATOM 1426 N N . PRO A 1 187 ? 8.040 -10.908 -18.576 1.00 79.19 187 PRO A N 1
ATOM 1427 C CA . PRO A 1 187 ? 7.653 -9.494 -18.667 1.00 79.19 187 PRO A CA 1
ATOM 1428 C C . PRO A 1 187 ? 6.223 -9.177 -18.218 1.00 79.19 187 PRO A C 1
ATOM 1430 O O . PRO A 1 187 ? 5.930 -8.061 -17.789 1.00 79.19 187 PRO A O 1
ATOM 1433 N N . SER A 1 188 ? 5.313 -10.152 -18.283 1.00 83.56 188 SER A N 1
ATOM 1434 C CA . SER A 1 188 ? 3.947 -10.026 -17.760 1.00 83.56 188 SER A CA 1
ATOM 1435 C C . SER A 1 188 ? 3.895 -9.925 -16.231 1.00 83.56 188 SER A C 1
ATOM 1437 O O . SER A 1 188 ? 2.901 -9.440 -15.689 1.00 83.56 188 SER A O 1
ATOM 1439 N N . SER A 1 189 ? 4.962 -10.324 -15.530 1.00 86.50 189 SER A N 1
ATOM 1440 C CA . SER A 1 189 ? 5.033 -10.317 -14.067 1.00 86.50 189 SER A CA 1
ATOM 1441 C C . SER A 1 189 ? 5.357 -8.941 -13.467 1.00 86.50 189 SER A C 1
ATOM 1443 O O . SER A 1 189 ? 5.219 -8.771 -12.260 1.00 86.50 189 SER A O 1
ATOM 1445 N N . ALA A 1 190 ? 5.716 -7.940 -14.284 1.00 87.88 190 ALA A N 1
ATOM 1446 C CA . ALA A 1 190 ? 6.180 -6.622 -13.831 1.00 87.88 190 ALA A CA 1
ATOM 1447 C C . ALA A 1 190 ? 5.280 -5.966 -12.770 1.00 87.88 190 ALA A C 1
ATOM 1449 O O . ALA A 1 190 ? 5.766 -5.504 -11.742 1.00 87.88 190 ALA A O 1
ATOM 1450 N N . ALA A 1 191 ? 3.960 -5.971 -12.983 1.00 87.31 191 ALA A N 1
ATOM 1451 C CA . ALA A 1 191 ? 3.000 -5.414 -12.027 1.00 87.31 191 ALA A CA 1
ATOM 1452 C C . ALA A 1 191 ? 3.056 -6.123 -10.664 1.00 87.31 191 ALA A C 1
ATOM 1454 O O . ALA A 1 191 ? 3.045 -5.475 -9.620 1.00 87.31 191 ALA A O 1
ATOM 1455 N N . ARG A 1 192 ? 3.134 -7.457 -10.689 1.00 88.81 192 ARG A N 1
ATOM 1456 C CA . ARG A 1 192 ? 3.184 -8.299 -9.494 1.00 88.81 192 ARG A CA 1
ATOM 1457 C C . ARG A 1 192 ? 4.507 -8.122 -8.754 1.00 88.81 192 ARG A C 1
ATOM 1459 O O . ARG A 1 192 ? 4.479 -7.918 -7.550 1.00 88.81 192 ARG A O 1
ATOM 1466 N N . VAL A 1 193 ? 5.632 -8.137 -9.468 1.00 89.19 193 VAL A N 1
ATOM 1467 C CA . VAL A 1 193 ? 6.971 -7.961 -8.883 1.00 89.19 193 VAL A CA 1
ATOM 1468 C C . VAL A 1 193 ? 7.091 -6.605 -8.186 1.00 89.19 193 VAL A C 1
ATOM 1470 O O . VAL A 1 193 ? 7.536 -6.550 -7.041 1.00 89.19 193 VAL A O 1
ATOM 1473 N N . MET A 1 194 ? 6.635 -5.520 -8.827 1.00 89.25 194 MET A N 1
ATOM 1474 C C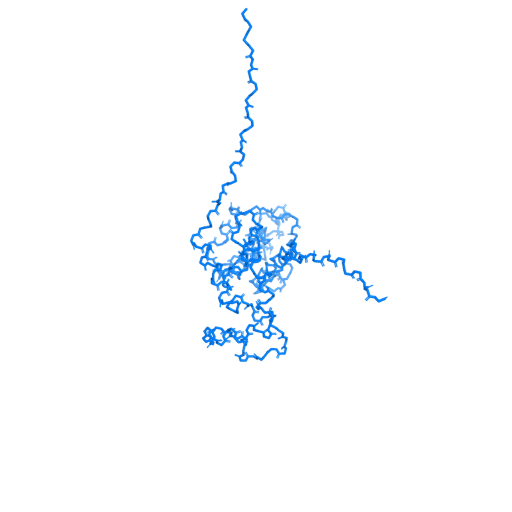A . MET A 1 194 ? 6.623 -4.193 -8.200 1.00 89.25 194 MET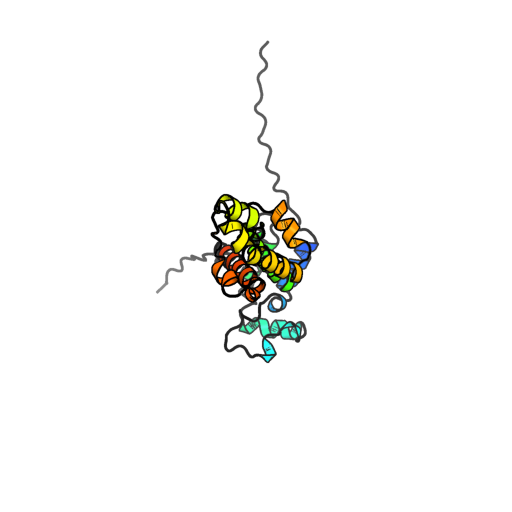 A CA 1
ATOM 1475 C C . MET A 1 194 ? 5.745 -4.173 -6.943 1.00 89.25 194 MET A C 1
ATOM 1477 O O . MET A 1 194 ? 6.201 -3.728 -5.893 1.00 89.25 194 MET A O 1
ATOM 1481 N N . ALA A 1 195 ? 4.517 -4.696 -7.021 1.00 88.75 195 ALA A N 1
ATOM 1482 C CA . ALA A 1 195 ? 3.598 -4.720 -5.883 1.00 88.75 195 ALA A CA 1
ATOM 1483 C C . ALA A 1 195 ? 4.129 -5.562 -4.708 1.00 88.75 195 ALA A C 1
ATOM 1485 O O . ALA A 1 195 ? 4.109 -5.101 -3.570 1.00 88.75 195 ALA A O 1
ATOM 1486 N N . GLU A 1 196 ? 4.641 -6.769 -4.968 1.00 89.12 196 GLU A N 1
ATOM 1487 C CA . GLU A 1 196 ? 5.213 -7.647 -3.939 1.00 89.12 196 GLU A CA 1
ATOM 1488 C C . GLU A 1 196 ? 6.447 -7.021 -3.286 1.00 89.12 196 GLU A C 1
ATOM 1490 O O . GLU A 1 196 ? 6.587 -7.068 -2.063 1.00 89.12 196 GLU A O 1
ATOM 1495 N N . ARG A 1 197 ? 7.333 -6.403 -4.079 1.00 89.50 197 ARG A N 1
ATOM 1496 C CA . ARG A 1 197 ? 8.514 -5.717 -3.542 1.00 89.50 197 ARG A CA 1
ATOM 1497 C C . ARG A 1 197 ? 8.108 -4.555 -2.648 1.00 89.50 197 ARG A C 1
ATOM 1499 O O . ARG A 1 197 ? 8.616 -4.447 -1.539 1.00 89.50 197 ARG A O 1
ATOM 1506 N N . GLY A 1 198 ? 7.181 -3.724 -3.108 1.00 90.62 198 GLY A N 1
ATOM 1507 C CA . GLY A 1 198 ? 6.674 -2.601 -2.336 1.00 90.62 198 GLY A CA 1
ATOM 1508 C C . GLY A 1 198 ? 5.971 -3.014 -1.045 1.00 90.62 198 GLY A C 1
ATOM 1509 O O . GLY A 1 198 ? 6.206 -2.413 -0.002 1.00 90.62 198 GLY A O 1
ATOM 1510 N N . TYR A 1 199 ? 5.198 -4.101 -1.081 1.00 88.38 199 TYR A N 1
ATOM 1511 C CA . TYR A 1 199 ? 4.589 -4.676 0.118 1.00 88.38 199 TYR A CA 1
ATOM 1512 C C . TYR A 1 199 ? 5.644 -5.127 1.134 1.00 88.38 199 TYR A C 1
ATOM 1514 O O . TYR A 1 199 ? 5.549 -4.785 2.307 1.00 88.38 199 TYR A O 1
ATOM 1522 N N . ARG A 1 200 ? 6.695 -5.828 0.685 1.00 88.06 200 ARG A N 1
ATOM 1523 C CA . ARG A 1 200 ? 7.804 -6.238 1.565 1.00 88.06 200 ARG A CA 1
ATOM 1524 C C . ARG A 1 200 ? 8.526 -5.047 2.190 1.00 88.06 200 ARG A C 1
ATOM 1526 O O . ARG A 1 200 ? 8.898 -5.135 3.353 1.00 88.06 200 ARG A O 1
ATOM 1533 N N . LEU A 1 201 ? 8.706 -3.953 1.446 1.00 89.00 201 LEU A N 1
ATOM 1534 C CA . LEU A 1 2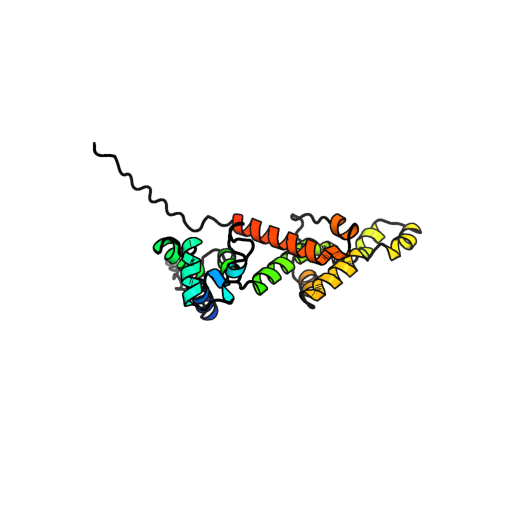01 ? 9.314 -2.728 1.977 1.00 89.00 201 LEU A CA 1
ATOM 1535 C C . LEU A 1 201 ? 8.454 -2.117 3.080 1.00 89.00 201 LEU A C 1
ATOM 1537 O O . LEU A 1 201 ? 8.980 -1.815 4.144 1.00 89.00 201 LEU A O 1
ATOM 1541 N N . LEU A 1 202 ? 7.142 -1.995 2.857 1.00 87.81 202 LEU A N 1
ATOM 1542 C CA . LEU A 1 202 ? 6.229 -1.506 3.890 1.00 87.81 202 LEU A CA 1
ATOM 1543 C C . LEU A 1 202 ? 6.227 -2.419 5.119 1.00 87.81 202 LEU A C 1
ATOM 1545 O O . LEU A 1 202 ? 6.288 -1.920 6.233 1.00 87.81 202 LEU A O 1
ATOM 1549 N N . CYS A 1 203 ? 6.214 -3.743 4.939 1.00 84.88 203 CYS A N 1
ATOM 1550 C CA . CYS A 1 203 ? 6.301 -4.677 6.061 1.00 84.88 203 CYS A CA 1
ATOM 1551 C C . CYS A 1 203 ? 7.614 -4.532 6.837 1.00 84.88 203 CYS A C 1
ATOM 1553 O O . CYS A 1 203 ? 7.575 -4.473 8.060 1.00 84.88 203 CYS A O 1
ATOM 1555 N N . GLY A 1 204 ? 8.758 -4.449 6.150 1.00 85.56 204 GLY A N 1
ATOM 1556 C CA . GLY A 1 204 ? 10.053 -4.253 6.806 1.00 85.56 204 GLY A CA 1
ATOM 1557 C C . GLY A 1 204 ? 10.115 -2.932 7.573 1.00 85.56 204 GLY A C 1
ATOM 1558 O O . GLY A 1 204 ? 10.604 -2.888 8.693 1.00 85.56 204 GLY A O 1
ATOM 1559 N N . LEU A 1 205 ? 9.533 -1.878 7.011 1.00 85.25 205 LEU A N 1
ATOM 1560 C CA . LEU A 1 205 ? 9.471 -0.554 7.623 1.00 85.25 205 LEU A CA 1
ATOM 1561 C C . LEU A 1 205 ? 8.489 -0.489 8.809 1.00 85.25 205 LEU A C 1
ATOM 1563 O O . LEU A 1 205 ? 8.724 0.223 9.779 1.00 85.25 205 LEU A O 1
ATOM 1567 N N . VAL A 1 206 ? 7.418 -1.282 8.793 1.00 82.38 206 VAL A N 1
ATOM 1568 C CA . VAL A 1 206 ? 6.557 -1.463 9.974 1.00 82.38 206 VAL A CA 1
ATOM 1569 C C . VAL A 1 206 ? 7.261 -2.297 11.047 1.00 82.38 206 VAL A C 1
ATOM 1571 O O . VAL A 1 206 ? 7.080 -2.033 12.226 1.00 82.38 206 VAL A O 1
ATOM 1574 N N . GLN A 1 207 ? 8.098 -3.268 10.676 1.00 81.50 207 GLN A N 1
ATOM 1575 C CA . GLN A 1 207 ? 8.868 -4.067 11.640 1.00 81.50 207 GLN A CA 1
ATOM 1576 C C . GLN A 1 207 ? 9.958 -3.264 12.360 1.00 81.50 207 GLN A C 1
ATOM 1578 O O . GLN A 1 207 ? 10.379 -3.667 13.440 1.00 81.50 207 GLN A O 1
ATOM 1583 N N . THR A 1 208 ? 10.409 -2.140 11.793 1.00 81.62 208 THR A N 1
ATOM 1584 C CA . THR A 1 208 ? 11.329 -1.223 12.485 1.00 81.62 208 THR A CA 1
ATOM 1585 C C . THR A 1 208 ? 10.635 -0.340 13.516 1.00 81.62 208 THR A C 1
ATOM 1587 O O . THR A 1 208 ? 11.319 0.288 14.321 1.00 81.62 208 THR A O 1
ATOM 1590 N N . LEU A 1 209 ? 9.298 -0.274 13.505 1.00 73.06 209 LEU A N 1
ATOM 1591 C CA . LEU A 1 209 ? 8.571 0.443 14.544 1.00 73.06 209 LEU A CA 1
ATOM 1592 C C . LEU A 1 209 ? 8.752 -0.284 15.878 1.00 73.06 209 LEU A C 1
ATOM 1594 O O . LEU A 1 209 ? 8.638 -1.514 15.924 1.00 73.06 209 LEU A O 1
ATOM 1598 N N . PRO A 1 210 ? 8.984 0.450 16.980 1.00 66.69 210 PRO A N 1
ATOM 1599 C CA . PRO A 1 210 ? 8.941 -0.162 18.294 1.00 66.69 210 PRO A CA 1
ATOM 1600 C C . PRO A 1 210 ? 7.564 -0.818 18.483 1.00 66.69 210 PRO A C 1
ATOM 1602 O O . PRO A 1 210 ? 6.557 -0.254 18.035 1.00 66.69 210 PRO A O 1
ATOM 1605 N N . PRO A 1 211 ? 7.485 -1.997 19.130 1.00 63.88 211 PRO A N 1
ATOM 1606 C CA . PRO A 1 211 ? 6.197 -2.588 19.459 1.00 63.88 211 PRO A CA 1
ATOM 1607 C C . PRO A 1 211 ? 5.369 -1.539 20.200 1.00 63.88 211 PRO A C 1
ATOM 1609 O O . PRO A 1 211 ? 5.894 -0.853 21.079 1.00 63.88 211 PRO A O 1
ATOM 1612 N N . ALA A 1 212 ? 4.101 -1.380 19.807 1.00 58.12 212 ALA A N 1
ATOM 1613 C CA . ALA A 1 212 ? 3.194 -0.415 20.416 1.00 58.12 212 ALA A CA 1
ATOM 1614 C C . ALA A 1 212 ? 3.177 -0.655 21.931 1.00 58.12 212 ALA A C 1
ATOM 1616 O O . ALA A 1 212 ? 2.602 -1.638 22.386 1.00 58.12 212 ALA A O 1
ATOM 1617 N N . ALA A 1 213 ? 3.903 0.200 22.659 1.00 45.53 213 ALA A N 1
ATOM 1618 C CA . ALA A 1 213 ? 4.270 0.102 24.067 1.00 45.53 213 ALA A CA 1
ATOM 1619 C C . ALA A 1 213 ? 3.703 -1.128 24.804 1.00 45.53 213 ALA A C 1
ATOM 1621 O O . ALA A 1 213 ? 2.638 -1.065 25.427 1.00 45.53 213 ALA A O 1
ATOM 1622 N N . SER A 1 214 ? 4.445 -2.234 24.821 1.00 36.50 214 SER A N 1
ATOM 1623 C CA . SER A 1 214 ? 4.376 -3.159 25.949 1.00 36.50 214 SER A CA 1
ATOM 1624 C C . SER A 1 214 ? 4.955 -2.409 27.145 1.00 36.50 214 SER A C 1
ATOM 1626 O O . SER A 1 214 ? 6.168 -2.353 27.332 1.00 36.50 214 SER A O 1
ATOM 1628 N N . GLY A 1 215 ? 4.083 -1.728 27.890 1.00 37.84 215 GLY A N 1
ATOM 1629 C CA . GLY A 1 215 ? 4.444 -1.139 29.166 1.00 37.84 215 GLY A CA 1
ATOM 1630 C C . GLY A 1 215 ? 4.928 -2.269 30.056 1.00 37.84 215 GLY A C 1
ATOM 1631 O O . GLY A 1 215 ? 4.168 -3.181 30.372 1.00 37.84 215 GLY A O 1
ATOM 1632 N N . THR A 1 216 ? 6.201 -2.225 30.415 1.00 33.00 216 THR A N 1
ATOM 1633 C CA . THR A 1 216 ? 6.757 -3.011 31.503 1.00 33.00 216 THR A CA 1
ATOM 1634 C C . THR A 1 216 ? 6.017 -2.623 32.778 1.00 33.00 216 THR A C 1
ATOM 1636 O O . THR A 1 216 ? 6.388 -1.666 33.454 1.00 33.00 216 THR A O 1
ATOM 1639 N N . ALA A 1 217 ? 4.972 -3.367 33.127 1.00 35.88 217 ALA A N 1
ATOM 1640 C CA . ALA A 1 217 ? 4.594 -3.523 34.520 1.00 35.88 217 ALA A CA 1
ATOM 1641 C C . ALA A 1 217 ? 5.612 -4.484 35.156 1.00 35.88 217 ALA A C 1
ATOM 1643 O O . ALA A 1 217 ? 5.305 -5.634 35.451 1.00 35.88 217 ALA A O 1
ATOM 1644 N N . GLN A 1 218 ? 6.852 -4.013 35.324 1.00 35.75 218 GLN A N 1
ATOM 1645 C CA . GLN A 1 218 ? 7.784 -4.588 36.289 1.00 35.75 218 GLN A CA 1
ATOM 1646 C C . GLN A 1 218 ? 7.309 -4.097 37.663 1.00 35.75 218 GLN A C 1
ATOM 1648 O O . GLN A 1 218 ? 7.827 -3.133 38.216 1.00 35.75 218 GLN A O 1
ATOM 1653 N N . GLY A 1 219 ? 6.215 -4.681 38.146 1.00 32.91 219 GLY A N 1
ATOM 1654 C CA . GLY A 1 219 ? 5.828 -4.594 39.542 1.00 32.91 219 GLY A CA 1
ATOM 1655 C C . GLY A 1 219 ? 6.495 -5.755 40.253 1.00 32.91 219 GLY A C 1
ATOM 1656 O O . GLY A 1 219 ? 6.089 -6.897 40.054 1.00 32.91 219 GLY A O 1
ATOM 1657 N N . ASP A 1 220 ? 7.524 -5.462 41.041 1.00 34.16 220 ASP A N 1
ATOM 1658 C CA . ASP A 1 220 ? 8.057 -6.381 42.039 1.00 34.16 220 ASP A CA 1
ATOM 1659 C C . ASP A 1 220 ? 6.912 -6.854 42.945 1.00 34.16 220 ASP A C 1
ATOM 1661 O O . ASP A 1 220 ? 6.495 -6.170 43.879 1.00 34.16 220 ASP A O 1
ATOM 1665 N N . ALA A 1 221 ? 6.385 -8.042 42.662 1.00 32.38 221 ALA A N 1
ATOM 1666 C CA . ALA A 1 221 ? 5.594 -8.814 43.601 1.00 32.38 221 ALA A CA 1
ATOM 1667 C C . ALA A 1 221 ? 6.504 -9.908 44.158 1.00 32.38 221 ALA A C 1
ATOM 1669 O O . ALA A 1 221 ? 6.599 -11.016 43.632 1.00 32.38 221 ALA A O 1
ATOM 1670 N N . HIS A 1 222 ? 7.209 -9.553 45.228 1.00 29.17 222 HIS A N 1
ATOM 1671 C CA . HIS A 1 222 ? 7.836 -10.506 46.130 1.00 29.17 222 HIS A CA 1
ATOM 1672 C C . HIS A 1 222 ? 6.770 -11.521 46.593 1.00 29.17 222 HIS A C 1
ATOM 1674 O O . HIS A 1 222 ? 5.708 -11.092 47.062 1.00 29.17 222 HIS A O 1
ATOM 1680 N N . PRO A 1 223 ? 6.998 -12.842 46.491 1.00 39.34 223 PRO A N 1
ATOM 1681 C CA . PRO A 1 223 ? 6.072 -13.805 47.059 1.00 39.34 223 PRO A CA 1
ATOM 1682 C C . PRO A 1 223 ? 6.189 -13.748 48.583 1.00 39.34 223 PRO A C 1
ATOM 1684 O O . PRO A 1 223 ? 7.233 -14.053 49.155 1.00 39.34 223 PRO A O 1
ATOM 1687 N N . ARG A 1 224 ? 5.104 -13.355 49.252 1.00 34.62 224 ARG A N 1
ATOM 1688 C CA . ARG A 1 224 ? 4.882 -13.762 50.638 1.00 34.62 224 ARG A CA 1
ATOM 1689 C C . ARG A 1 224 ? 4.367 -15.197 50.619 1.00 34.62 224 ARG A C 1
ATOM 1691 O O . ARG A 1 224 ? 3.184 -15.394 50.362 1.00 34.62 224 ARG A O 1
ATOM 1698 N N . CYS A 1 225 ? 5.265 -16.136 50.885 1.00 36.59 225 CYS A N 1
ATOM 1699 C CA . CYS A 1 225 ? 5.087 -17.279 51.780 1.00 36.59 225 CYS A CA 1
ATOM 1700 C C . CYS A 1 225 ? 6.472 -17.637 52.315 1.00 36.59 225 CYS A C 1
ATOM 1702 O O . CYS A 1 225 ? 7.371 -17.857 51.474 1.00 36.59 225 CYS A O 1
#

Secondary structure (DSSP, 8-state):
--PPPPPPPP--------PPPHHHHHHHHHHHH-GGGG--TTSS-TTS-GGGS-GGGS-HHHHHHHHTTTTTT--HHHHHHHHHHHH-TTS-GGGGGGGS-HHHHHHHHHHHHHHHTHHHHS-THHHHTTT--THHHHHHTTTTTHHHHHHHHHHTTT-TTHHHHHHHHSPP-TTS----HHHHH-GGGHHHHHHHHHHHHHHHHHHTSPPS-------------